Protein AF-A0A5E7EY12-F1 (afdb_monomer_lite)

Structure (mmCIF, N/CA/C/O backbone):
data_AF-A0A5E7EY12-F1
#
_entry.id   AF-A0A5E7EY12-F1
#
loop_
_atom_site.group_PDB
_atom_site.id
_atom_site.type_symbol
_atom_site.label_atom_id
_atom_site.label_alt_id
_atom_site.label_comp_id
_atom_site.label_asym_id
_atom_site.label_entity_id
_atom_site.label_seq_id
_atom_site.pdbx_PDB_ins_code
_atom_site.Cartn_x
_atom_site.Cartn_y
_atom_site.Cartn_z
_atom_site.occupancy
_atom_site.B_iso_or_equiv
_atom_site.auth_seq_id
_atom_site.auth_comp_id
_atom_site.auth_asym_id
_atom_site.auth_atom_id
_atom_site.pdbx_PDB_model_num
ATOM 1 N N . MET A 1 1 ? 1.249 6.986 -18.874 1.00 52.31 1 MET A N 1
ATOM 2 C CA . MET A 1 1 ? 0.336 6.058 -18.166 1.00 52.31 1 MET A CA 1
ATOM 3 C C . MET A 1 1 ? 0.911 5.800 -16.783 1.00 52.31 1 MET A C 1
ATOM 5 O O . MET A 1 1 ? 2.073 5.431 -16.703 1.00 52.31 1 MET A O 1
ATOM 9 N N . GLY A 1 2 ? 0.169 6.108 -15.715 1.00 70.62 2 GLY A N 1
ATOM 10 C CA . GLY A 1 2 ? 0.666 5.981 -14.336 1.00 70.62 2 GLY A CA 1
ATOM 11 C C . GLY A 1 2 ? 0.534 4.558 -13.795 1.00 70.62 2 GLY A C 1
ATOM 12 O O . GLY A 1 2 ? -0.226 3.765 -14.334 1.00 70.62 2 GLY A O 1
ATOM 13 N N . TYR A 1 3 ? 1.238 4.240 -12.712 1.00 79.75 3 TYR A N 1
ATOM 14 C CA . TYR A 1 3 ? 1.005 3.008 -11.956 1.00 79.75 3 TYR A CA 1
ATOM 15 C C . TYR A 1 3 ? 0.245 3.326 -10.672 1.00 79.75 3 TYR A C 1
ATOM 17 O O . TYR A 1 3 ? 0.573 4.297 -9.977 1.00 79.75 3 TYR A O 1
ATOM 25 N N . SER A 1 4 ? -0.767 2.521 -10.361 1.00 86.69 4 SER A N 1
ATOM 26 C CA . SER A 1 4 ? -1.530 2.647 -9.123 1.00 86.69 4 SER A CA 1
ATOM 27 C C . SER A 1 4 ? -1.818 1.291 -8.496 1.00 86.69 4 SER A C 1
ATOM 29 O O . SER A 1 4 ? -2.072 0.316 -9.199 1.00 86.69 4 SER A O 1
ATOM 31 N N . VAL A 1 5 ? -1.820 1.254 -7.168 1.00 87.81 5 VAL A N 1
ATOM 32 C CA . VAL A 1 5 ? -2.238 0.101 -6.373 1.00 87.81 5 VAL A CA 1
ATOM 33 C C . VAL A 1 5 ? -3.362 0.530 -5.454 1.00 87.81 5 VAL A C 1
ATOM 35 O O . VAL A 1 5 ? -3.240 1.535 -4.763 1.00 87.81 5 VAL A O 1
ATOM 38 N N . VAL A 1 6 ? -4.445 -0.232 -5.444 1.00 88.88 6 VAL A N 1
ATOM 39 C C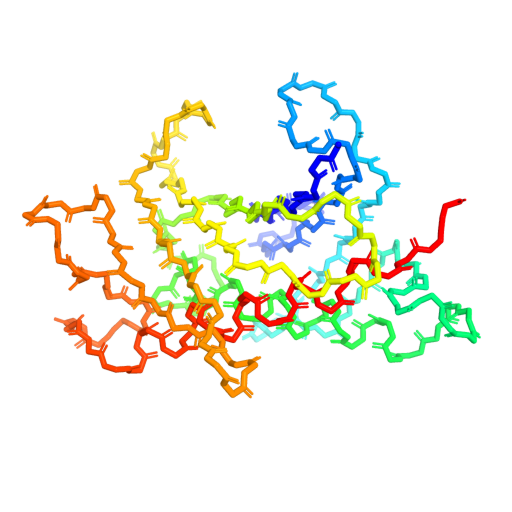A . VAL A 1 6 ? -5.539 -0.072 -4.490 1.00 88.88 6 VAL A CA 1
ATOM 40 C C . VAL A 1 6 ? -5.496 -1.250 -3.538 1.00 88.88 6 VAL A C 1
ATOM 42 O O . VAL A 1 6 ? -5.483 -2.401 -3.973 1.00 88.88 6 VAL A O 1
ATOM 45 N N . VAL A 1 7 ? -5.471 -0.949 -2.248 1.00 88.50 7 VAL A N 1
ATOM 46 C CA . VAL A 1 7 ? -5.513 -1.929 -1.173 1.00 88.50 7 VAL A CA 1
ATOM 47 C C . VAL A 1 7 ? -6.841 -1.769 -0.453 1.00 88.50 7 VAL A C 1
ATOM 49 O O . VAL A 1 7 ? -7.104 -0.726 0.149 1.00 88.50 7 VAL A O 1
ATOM 52 N N . GLU A 1 8 ? -7.680 -2.794 -0.530 1.00 88.38 8 GLU A N 1
ATOM 53 C CA . GLU A 1 8 ? -8.977 -2.839 0.139 1.00 88.38 8 GLU A CA 1
ATOM 54 C C . GLU A 1 8 ? -8.987 -3.936 1.192 1.00 88.38 8 GLU A C 1
ATOM 56 O O . GLU A 1 8 ? -8.357 -4.978 1.026 1.00 88.38 8 GLU A O 1
ATOM 61 N N . PHE A 1 9 ? -9.771 -3.729 2.242 1.00 85.00 9 PHE A N 1
ATOM 62 C CA . PHE A 1 9 ? -9.984 -4.735 3.268 1.00 85.00 9 PHE A CA 1
ATOM 63 C C . PHE A 1 9 ? -11.431 -5.209 3.243 1.00 85.00 9 PHE A C 1
ATOM 65 O O . PHE A 1 9 ? -12.340 -4.393 3.418 1.00 85.00 9 PHE A O 1
ATOM 72 N N . LYS A 1 10 ? -11.649 -6.500 2.982 1.00 83.81 10 LYS A N 1
ATOM 73 C CA . LYS A 1 10 ? -12.990 -7.078 2.819 1.00 83.81 10 LYS A CA 1
ATOM 74 C C . LYS A 1 10 ? -13.038 -8.480 3.405 1.00 83.81 10 LYS A C 1
ATOM 76 O O . LYS A 1 10 ? -12.115 -9.247 3.191 1.00 83.81 10 LYS A O 1
ATOM 81 N N . ASP A 1 11 ? -14.135 -8.812 4.075 1.00 83.75 11 ASP A N 1
ATOM 82 C CA . ASP A 1 11 ? -14.501 -10.195 4.388 1.00 83.75 11 ASP A CA 1
ATOM 83 C C . ASP A 1 11 ? -15.166 -10.792 3.142 1.00 83.75 11 ASP A C 1
ATOM 85 O O . ASP A 1 11 ? -16.342 -10.551 2.849 1.00 83.75 11 ASP A O 1
ATOM 89 N N . THR A 1 12 ? -14.357 -11.464 2.330 1.00 82.31 12 THR A N 1
ATOM 90 C CA . THR A 1 12 ? -14.750 -12.020 1.030 1.00 82.31 12 THR A CA 1
ATOM 91 C C . THR A 1 12 ? -15.395 -13.392 1.142 1.00 82.31 12 THR A C 1
ATOM 93 O O . THR A 1 12 ? -16.136 -13.789 0.239 1.00 82.31 12 THR A O 1
ATOM 96 N N . ASN A 1 13 ? -15.138 -14.110 2.234 1.00 82.94 13 ASN A N 1
ATOM 97 C CA . ASN A 1 13 ? -15.585 -15.485 2.443 1.00 82.94 13 ASN A CA 1
ATOM 98 C C . ASN A 1 13 ? -16.693 -15.600 3.517 1.00 82.94 13 ASN A C 1
ATOM 100 O O . ASN A 1 13 ? -17.232 -16.688 3.734 1.00 82.94 13 ASN A O 1
ATOM 104 N N . THR A 1 14 ? -17.092 -14.480 4.129 1.00 80.81 14 THR A N 1
ATOM 105 C CA . THR A 1 14 ? -18.094 -14.346 5.201 1.00 80.81 14 THR A CA 1
ATOM 106 C C . THR A 1 14 ? -17.761 -15.092 6.498 1.00 80.81 14 THR A C 1
ATOM 108 O O . THR A 1 14 ? -18.670 -15.489 7.232 1.00 80.81 14 THR A O 1
ATOM 111 N N . ASP A 1 15 ? -16.476 -15.296 6.801 1.00 80.31 15 ASP A N 1
ATOM 112 C CA . ASP A 1 15 ? -16.006 -15.941 8.036 1.00 80.31 15 ASP A CA 1
ATOM 113 C C . ASP A 1 15 ? -15.757 -14.958 9.197 1.00 80.31 15 ASP A C 1
ATOM 115 O O . ASP A 1 15 ? -15.438 -15.377 10.316 1.00 80.31 15 ASP A O 1
ATOM 119 N N . GLY A 1 16 ? -15.962 -13.658 8.959 1.00 77.81 16 GLY A N 1
ATOM 120 C CA . GLY A 1 16 ? -15.752 -12.582 9.924 1.00 77.81 16 GLY A CA 1
ATOM 121 C C . GLY A 1 16 ? -14.317 -12.051 9.978 1.00 77.81 16 GLY A C 1
ATOM 122 O O . GLY A 1 16 ? -14.070 -11.070 10.684 1.00 77.81 16 GLY A O 1
ATOM 123 N N . GLN A 1 17 ? -13.374 -12.647 9.246 1.00 79.06 17 GLN A N 1
ATOM 124 C CA . GLN A 1 17 ? -12.013 -12.149 9.065 1.00 79.06 17 GLN A CA 1
ATOM 125 C C . GLN A 1 17 ? -11.934 -11.328 7.781 1.00 79.06 17 GLN A C 1
ATOM 127 O O . GLN A 1 17 ? -12.592 -11.595 6.786 1.00 79.06 17 GLN A O 1
ATOM 132 N N . GLN A 1 18 ? -11.140 -10.262 7.816 1.00 81.56 18 GLN A N 1
ATOM 133 C CA . GLN A 1 18 ? -10.972 -9.388 6.660 1.00 81.56 18 GLN A CA 1
ATOM 134 C C . GLN A 1 18 ? -9.736 -9.831 5.880 1.00 81.56 18 GLN A C 1
ATOM 136 O O . GLN A 1 18 ? -8.623 -9.766 6.409 1.00 81.56 18 GLN A O 1
ATOM 141 N N . GLU A 1 19 ? -9.912 -10.210 4.621 1.00 87.62 19 GLU A N 1
ATOM 142 C CA . GLU A 1 19 ? -8.821 -10.322 3.661 1.00 87.62 19 GLU A CA 1
ATOM 143 C C . GLU A 1 19 ? -8.347 -8.945 3.183 1.00 87.62 19 GLU A C 1
ATOM 145 O O . GLU A 1 19 ? -9.056 -7.937 3.290 1.00 87.62 19 GLU A O 1
ATOM 150 N N . VAL A 1 20 ? -7.136 -8.912 2.621 1.00 88.75 20 VAL A N 1
ATOM 151 C CA . VAL A 1 20 ? -6.651 -7.761 1.846 1.00 88.75 20 VAL A CA 1
ATOM 152 C C . VAL A 1 20 ? -6.734 -8.085 0.367 1.00 88.75 20 VAL A C 1
ATOM 154 O O . VAL A 1 20 ? -6.208 -9.102 -0.081 1.00 88.75 20 VAL A O 1
ATOM 157 N N . LEU A 1 21 ? -7.360 -7.198 -0.396 1.00 91.44 21 LEU A N 1
ATOM 158 C CA . LEU A 1 21 ? -7.380 -7.243 -1.849 1.00 91.44 21 LEU A CA 1
ATOM 159 C C . LEU A 1 21 ? -6.418 -6.179 -2.368 1.00 91.44 21 LEU A C 1
ATOM 161 O O . LEU A 1 21 ? -6.636 -4.985 -2.163 1.00 91.44 21 LEU A O 1
ATOM 165 N N . ILE A 1 22 ? -5.366 -6.616 -3.052 1.00 91.38 22 ILE A N 1
ATOM 166 C CA . ILE A 1 22 ? -4.359 -5.760 -3.676 1.00 91.38 22 ILE A CA 1
ATOM 167 C C . ILE A 1 22 ? -4.627 -5.749 -5.180 1.00 91.38 22 ILE A C 1
ATOM 169 O O . ILE A 1 22 ? -4.380 -6.727 -5.885 1.00 91.38 22 ILE A O 1
ATOM 173 N N . SER A 1 23 ? -5.156 -4.631 -5.671 1.00 90.50 23 SER A N 1
ATOM 174 C CA . SER A 1 23 ? -5.490 -4.411 -7.079 1.00 90.50 23 SER A CA 1
ATOM 175 C C . SER A 1 23 ? -4.463 -3.494 -7.732 1.00 90.50 23 SER A C 1
ATOM 177 O O . SER A 1 23 ? -4.296 -2.356 -7.294 1.00 90.50 23 SER A O 1
ATOM 179 N N . ARG A 1 24 ? -3.796 -3.950 -8.794 1.00 88.25 24 ARG A N 1
ATOM 180 C CA . ARG A 1 24 ? -2.760 -3.178 -9.503 1.00 88.25 24 ARG A CA 1
ATOM 181 C C . ARG A 1 24 ? -3.237 -2.707 -10.875 1.00 88.25 24 ARG A C 1
ATOM 183 O O . ARG A 1 24 ? -3.922 -3.438 -11.588 1.00 88.25 24 ARG A O 1
ATOM 190 N N . TYR A 1 25 ? -2.848 -1.483 -11.227 1.00 86.75 25 TYR A N 1
ATOM 191 C CA . TYR A 1 25 ? -3.242 -0.780 -12.447 1.00 86.75 25 TYR A CA 1
ATOM 192 C C . TYR A 1 25 ? -2.008 -0.185 -13.137 1.00 86.75 25 TYR A C 1
ATOM 194 O O . TYR A 1 25 ? -1.381 0.738 -12.615 1.00 86.75 25 TYR A O 1
ATOM 202 N N . ASN A 1 26 ? -1.689 -0.656 -14.341 1.00 79.25 26 ASN A N 1
ATOM 203 C CA . ASN A 1 26 ? -0.575 -0.190 -15.179 1.00 79.25 26 ASN A CA 1
ATOM 204 C C . ASN A 1 26 ? -0.900 1.068 -15.995 1.00 79.25 26 ASN A C 1
ATOM 206 O O . ASN A 1 26 ? -0.012 1.656 -16.611 1.00 79.25 26 ASN A O 1
ATOM 210 N N . ASN A 1 27 ? -2.169 1.480 -15.997 1.00 73.25 27 ASN A N 1
ATOM 211 C CA . ASN A 1 27 ? -2.658 2.668 -16.700 1.00 73.25 27 ASN A CA 1
ATOM 212 C C . ASN A 1 27 ? -3.204 3.744 -15.750 1.00 73.25 27 ASN A C 1
ATOM 214 O O . ASN A 1 27 ? -3.817 4.714 -16.197 1.00 73.25 27 ASN A O 1
ATOM 218 N N . GLY A 1 28 ? -2.944 3.586 -14.454 1.00 72.75 28 GLY A N 1
ATOM 219 C CA . GLY A 1 28 ? -3.462 4.412 -13.377 1.00 72.75 28 GLY A CA 1
ATOM 220 C C . GLY A 1 28 ? -4.834 3.939 -12.915 1.00 72.75 28 GLY A C 1
ATOM 221 O O . GLY A 1 28 ? -5.536 3.204 -13.612 1.00 72.75 28 GLY A O 1
ATOM 222 N N . TYR A 1 29 ? -5.214 4.362 -11.714 1.00 73.19 29 TYR A N 1
ATOM 223 C CA . TYR A 1 29 ? -6.546 4.111 -11.185 1.00 73.19 29 TYR A CA 1
ATOM 224 C C . TYR A 1 29 ? -7.553 5.114 -11.763 1.00 73.19 29 TYR A C 1
ATOM 226 O O . TYR A 1 29 ? -7.382 6.327 -11.641 1.00 73.19 29 TYR A O 1
ATOM 234 N N . ALA A 1 30 ? -8.631 4.612 -12.362 1.00 68.19 30 ALA A N 1
ATOM 235 C CA . ALA A 1 30 ? -9.834 5.393 -12.618 1.00 68.19 30 ALA A CA 1
ATOM 236 C C . ALA A 1 30 ? -11.045 4.580 -12.173 1.00 68.19 30 ALA A C 1
ATOM 238 O O . ALA A 1 30 ? -11.095 3.365 -12.380 1.00 68.19 30 ALA A O 1
ATOM 239 N N . ASN A 1 31 ? -12.026 5.259 -11.576 1.00 57.34 31 ASN A N 1
ATOM 240 C CA . ASN A 1 31 ? -13.267 4.625 -11.149 1.00 57.34 31 ASN A CA 1
ATOM 241 C C . ASN A 1 31 ? -13.862 3.830 -12.328 1.00 57.34 31 ASN A C 1
ATOM 243 O O . ASN A 1 31 ? -14.104 4.397 -13.396 1.00 57.34 31 ASN A O 1
ATOM 247 N N . ASN A 1 32 ? -14.106 2.531 -12.112 1.00 62.84 32 ASN A N 1
ATOM 248 C CA . ASN A 1 32 ? -14.597 1.535 -13.081 1.00 62.84 32 ASN A CA 1
ATOM 249 C C . ASN A 1 32 ? -13.569 0.906 -14.039 1.00 62.84 32 ASN A C 1
ATOM 251 O O . ASN A 1 32 ? -13.967 0.113 -14.895 1.00 62.84 32 ASN A O 1
ATOM 255 N N . LEU A 1 33 ? -12.271 1.201 -13.921 1.00 75.12 33 LEU A N 1
ATOM 256 C CA . LEU A 1 33 ? -11.267 0.382 -14.601 1.00 75.12 33 LEU A CA 1
ATOM 257 C C . LEU A 1 33 ? -11.164 -0.985 -13.927 1.00 75.12 33 LEU A C 1
ATOM 259 O O . LEU A 1 33 ? -11.182 -1.097 -12.703 1.00 75.12 33 LEU A O 1
ATOM 263 N N . LYS A 1 34 ? -11.040 -2.030 -14.745 1.00 84.25 34 LYS A N 1
ATOM 264 C CA . LYS A 1 34 ? -10.688 -3.359 -14.253 1.00 84.25 34 LYS A CA 1
ATOM 265 C C . LYS A 1 34 ? -9.191 -3.355 -13.893 1.00 84.25 34 LYS A C 1
ATOM 267 O O . LYS A 1 34 ? -8.411 -2.910 -14.735 1.00 84.25 34 LYS A O 1
ATOM 272 N N . PRO A 1 35 ? -8.793 -3.850 -12.708 1.00 86.94 35 PRO A N 1
ATOM 273 C CA . PRO A 1 35 ? -7.384 -4.058 -12.385 1.00 86.94 35 PRO A CA 1
ATOM 274 C C . PRO A 1 35 ? -6.714 -5.002 -13.389 1.00 86.94 35 PRO A C 1
ATOM 276 O O . PRO A 1 35 ? -7.353 -5.940 -13.879 1.00 86.94 35 PRO A O 1
ATOM 279 N N . ASP A 1 36 ? -5.427 -4.782 -13.653 1.00 86.19 36 ASP A N 1
ATOM 280 C CA . ASP A 1 36 ? -4.605 -5.709 -14.438 1.00 86.19 36 ASP A CA 1
ATOM 281 C C . ASP A 1 36 ? -4.358 -7.000 -13.645 1.00 86.19 36 ASP A C 1
ATOM 283 O O . ASP A 1 36 ? -4.456 -8.097 -14.191 1.00 86.19 36 ASP A O 1
ATOM 287 N N . VAL A 1 37 ? -4.114 -6.860 -12.337 1.00 88.31 37 VAL A N 1
ATOM 288 C CA . VAL A 1 37 ? -3.928 -7.968 -11.393 1.00 88.31 37 VAL A CA 1
ATOM 289 C C . VAL A 1 37 ? -4.714 -7.695 -10.116 1.00 88.31 37 VAL A C 1
ATOM 291 O O . VAL A 1 37 ? -4.768 -6.558 -9.641 1.00 88.31 37 VAL A O 1
ATOM 294 N N . VAL A 1 38 ? -5.312 -8.751 -9.562 1.00 91.06 38 VAL A N 1
ATOM 295 C CA . VAL A 1 38 ? -5.967 -8.746 -8.250 1.00 91.06 38 VAL A CA 1
ATOM 296 C C . VAL A 1 38 ? -5.416 -9.908 -7.441 1.00 91.06 38 VAL A C 1
ATOM 298 O O . VAL A 1 38 ? -5.640 -11.063 -7.800 1.00 91.06 38 VAL A O 1
ATOM 301 N N . VAL A 1 39 ? -4.737 -9.593 -6.343 1.00 90.88 39 VAL A N 1
ATOM 302 C CA . VAL A 1 39 ? -4.244 -10.579 -5.378 1.00 90.88 39 VAL A CA 1
ATOM 303 C C . VAL A 1 39 ? -5.061 -10.480 -4.103 1.00 90.88 39 VAL A C 1
ATOM 305 O O . VAL A 1 39 ? -5.311 -9.382 -3.608 1.00 90.88 39 VAL A O 1
ATOM 308 N N . THR A 1 40 ? -5.473 -11.625 -3.567 1.00 92.88 40 THR A N 1
ATOM 309 C CA . THR A 1 40 ? -6.156 -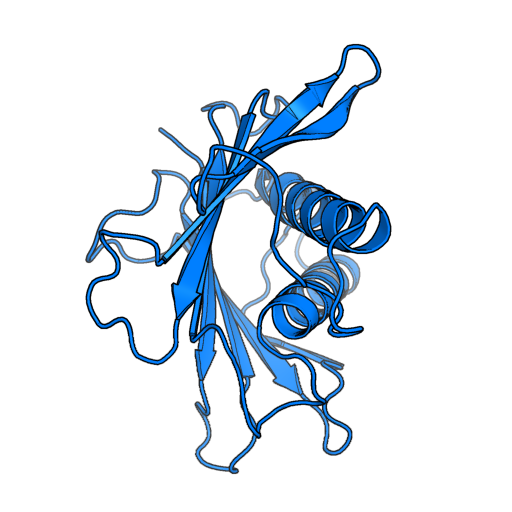11.704 -2.270 1.00 92.88 40 THR A CA 1
ATOM 310 C C . THR A 1 40 ? -5.216 -12.329 -1.253 1.00 92.88 40 THR A C 1
ATOM 312 O O . THR A 1 40 ? -4.727 -13.436 -1.475 1.00 92.88 40 THR A O 1
ATOM 315 N N . THR A 1 41 ? -4.958 -11.644 -0.141 1.00 90.50 41 THR A N 1
ATOM 316 C CA . THR A 1 41 ? -4.173 -12.191 0.969 1.00 90.50 41 THR A CA 1
ATOM 317 C C . THR A 1 41 ? -5.055 -12.494 2.170 1.00 90.50 41 THR A C 1
ATOM 319 O O . THR A 1 41 ? -5.814 -11.634 2.627 1.00 90.50 41 THR A O 1
ATOM 322 N N . PHE A 1 42 ? -4.895 -13.692 2.718 1.00 88.75 42 PHE A N 1
ATOM 323 C CA . PHE A 1 42 ? -5.733 -14.241 3.775 1.00 88.75 42 PHE A CA 1
ATOM 324 C C . PHE A 1 42 ? -5.025 -14.172 5.123 1.00 88.75 42 PHE A C 1
ATOM 326 O O . PHE A 1 42 ? -3.855 -14.558 5.248 1.00 88.75 42 PHE A O 1
ATOM 333 N N . ALA A 1 43 ? -5.753 -13.685 6.126 1.00 84.81 43 ALA A N 1
ATOM 334 C CA . ALA A 1 43 ? -5.318 -13.705 7.511 1.00 84.81 43 ALA A CA 1
ATOM 335 C C . ALA A 1 43 ? -5.539 -15.093 8.130 1.00 84.81 43 ALA A C 1
ATOM 337 O O . ALA A 1 43 ? -6.446 -15.834 7.756 1.00 84.81 43 ALA A O 1
ATOM 338 N N . ASN A 1 44 ? -4.689 -15.456 9.084 1.00 83.81 44 ASN A N 1
ATOM 339 C CA . ASN A 1 44 ? -4.933 -16.569 9.988 1.00 83.81 44 ASN A CA 1
ATOM 340 C C . ASN A 1 44 ? -5.786 -16.105 11.187 1.00 83.81 44 ASN A C 1
ATOM 342 O O . ASN A 1 44 ? -6.002 -14.915 11.406 1.00 83.81 44 ASN A O 1
ATOM 346 N N . ALA A 1 45 ? -6.170 -17.046 12.054 1.00 79.12 45 ALA A N 1
ATOM 347 C CA . ALA A 1 45 ? -6.941 -16.752 13.267 1.00 79.12 45 ALA A CA 1
ATOM 348 C C . ALA A 1 45 ? -6.236 -15.818 14.283 1.00 79.12 45 ALA A C 1
ATOM 350 O O . ALA A 1 45 ? -6.850 -15.415 15.268 1.00 79.12 45 ALA A O 1
ATOM 351 N N . ARG A 1 46 ? -4.948 -15.505 14.088 1.00 77.81 46 ARG A N 1
ATOM 352 C CA . ARG A 1 46 ? -4.177 -14.539 14.891 1.00 77.81 46 ARG A CA 1
ATOM 353 C C . ARG A 1 46 ? -4.143 -13.144 14.256 1.00 77.81 46 ARG A C 1
ATOM 355 O O . ARG A 1 46 ? -3.546 -12.242 14.833 1.00 77.81 46 ARG A O 1
ATOM 362 N N . GLY A 1 47 ? -4.768 -12.962 13.092 1.00 74.44 47 GLY A N 1
ATOM 363 C CA . GLY A 1 47 ? -4.742 -11.714 12.336 1.00 74.44 47 GLY A CA 1
ATOM 364 C C . GLY A 1 47 ? -3.447 -11.493 11.548 1.00 74.44 47 GLY A C 1
ATOM 365 O O . GLY A 1 47 ? -3.170 -10.370 11.137 1.00 74.44 47 GLY A O 1
ATOM 366 N N . GLU A 1 48 ? -2.639 -12.533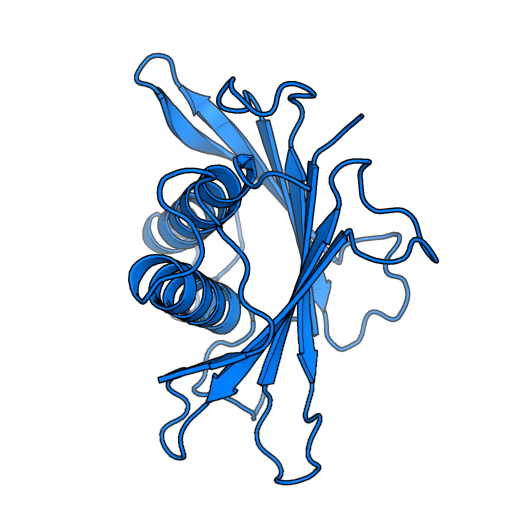 11.337 1.00 82.50 48 GLU A N 1
ATOM 367 C CA . GLU A 1 48 ? -1.423 -12.457 10.522 1.00 82.50 48 GLU A CA 1
ATOM 368 C C . GLU A 1 48 ? -1.744 -12.929 9.103 1.00 82.50 48 GLU A C 1
ATOM 370 O O . GLU A 1 48 ? -2.323 -14.004 8.932 1.00 82.50 48 GLU A O 1
ATOM 375 N N . TYR A 1 49 ? -1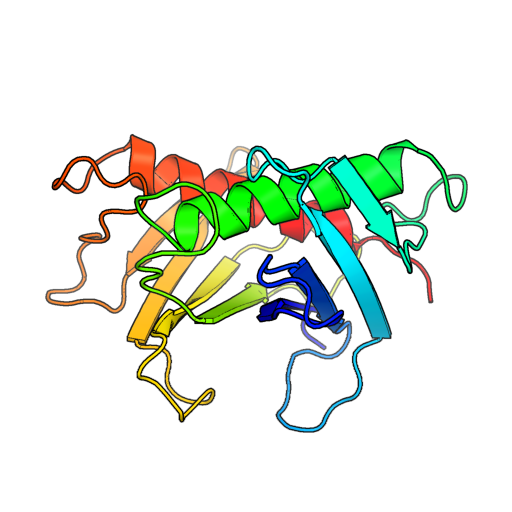.360 -12.167 8.077 1.00 87.00 49 TYR A N 1
ATOM 376 C CA . TYR A 1 49 ? -1.476 -12.637 6.695 1.00 87.00 49 TYR A CA 1
ATOM 377 C C . TYR A 1 49 ? -0.427 -13.713 6.437 1.00 87.00 49 TYR A C 1
ATOM 379 O O . TYR A 1 49 ? 0.750 -13.514 6.724 1.00 87.00 49 TYR A O 1
ATOM 387 N N . VAL A 1 50 ? -0.864 -14.868 5.937 1.00 89.06 50 VAL A N 1
ATOM 388 C CA . VAL A 1 50 ? -0.002 -16.057 5.777 1.00 89.06 50 VAL A CA 1
ATOM 389 C C . VAL A 1 50 ? -0.102 -16.696 4.399 1.00 89.06 50 VAL A C 1
ATOM 391 O O . VAL A 1 50 ? 0.592 -17.668 4.116 1.00 89.06 50 VAL A O 1
ATOM 394 N N . ARG A 1 51 ? -1.010 -16.208 3.552 1.00 90.81 51 ARG A N 1
ATOM 395 C CA . ARG A 1 51 ? -1.291 -16.805 2.250 1.00 90.81 51 ARG A CA 1
ATOM 396 C C . ARG A 1 51 ? -1.767 -15.749 1.266 1.00 90.81 51 ARG A C 1
ATOM 398 O O . ARG A 1 51 ? -2.587 -14.916 1.638 1.00 90.81 51 ARG A O 1
ATOM 405 N N . ALA A 1 52 ? -1.315 -15.845 0.019 1.00 91.81 52 ALA A N 1
ATOM 406 C CA . ALA A 1 52 ? -1.789 -15.045 -1.106 1.00 91.81 52 ALA A CA 1
ATOM 407 C C . ALA A 1 52 ? -2.354 -15.945 -2.222 1.00 91.81 52 ALA A C 1
ATOM 409 O O . ALA A 1 52 ? -1.845 -17.040 -2.465 1.00 91.81 52 ALA A O 1
ATOM 410 N N . GLU A 1 53 ? -3.412 -15.495 -2.897 1.00 91.69 53 GLU A N 1
ATOM 411 C CA . GLU A 1 53 ? -4.011 -16.133 -4.076 1.00 91.69 53 GLU A CA 1
ATOM 412 C C . GLU A 1 53 ? -4.167 -15.123 -5.219 1.00 91.69 53 GLU A C 1
ATOM 414 O O . GLU A 1 53 ? -4.373 -13.933 -4.981 1.00 91.69 53 GLU A O 1
ATOM 419 N N . GLY A 1 54 ? -4.109 -15.602 -6.468 1.00 87.62 54 GLY A N 1
ATOM 420 C CA . GLY A 1 54 ? -4.134 -14.736 -7.657 1.00 87.62 54 GLY A CA 1
ATOM 421 C C . GLY A 1 54 ? -2.790 -14.065 -7.959 1.00 87.62 54 GLY A C 1
ATOM 422 O O . GLY A 1 54 ? -2.756 -13.102 -8.718 1.00 87.62 54 GLY A O 1
ATOM 423 N N . VAL A 1 55 ? -1.715 -14.573 -7.350 1.00 87.94 55 VAL A N 1
ATOM 424 C CA . VAL A 1 55 ? -0.339 -14.085 -7.483 1.00 87.94 55 VAL A CA 1
ATOM 425 C C . VAL A 1 55 ? 0.138 -14.205 -8.931 1.00 87.94 55 VAL A C 1
ATOM 427 O O . VAL A 1 55 ? -0.093 -15.216 -9.597 1.00 87.94 55 VAL A O 1
ATOM 430 N N . ASP A 1 56 ? 0.801 -13.159 -9.396 1.00 86.81 56 ASP A N 1
ATOM 431 C CA . ASP A 1 56 ? 1.528 -13.091 -10.655 1.00 86.81 56 ASP A CA 1
ATOM 432 C C . ASP A 1 56 ? 3.030 -12.900 -10.396 1.00 86.81 56 ASP A C 1
ATOM 434 O O . ASP A 1 56 ? 3.430 -12.700 -9.254 1.00 86.81 56 ASP A O 1
ATOM 438 N N . ASP A 1 57 ? 3.826 -12.927 -11.467 1.00 82.94 57 ASP A N 1
ATOM 439 C CA . ASP A 1 57 ? 5.270 -12.665 -11.436 1.00 82.94 57 ASP A CA 1
ATOM 440 C C . ASP A 1 57 ? 5.500 -11.181 -11.104 1.00 82.94 57 ASP A C 1
ATOM 442 O O . ASP A 1 57 ? 5.422 -10.298 -11.969 1.00 82.94 57 ASP A O 1
ATOM 446 N N . VAL A 1 58 ? 5.689 -10.897 -9.816 1.00 78.25 58 VAL A N 1
ATOM 447 C CA . VAL A 1 58 ? 5.609 -9.560 -9.225 1.00 78.25 58 VAL A CA 1
ATOM 448 C C . VAL A 1 58 ? 6.801 -8.702 -9.634 1.00 78.25 58 VAL A C 1
ATOM 450 O O . VAL A 1 58 ? 6.664 -7.484 -9.825 1.00 78.25 58 VAL A O 1
ATOM 453 N N . GLU A 1 59 ? 7.958 -9.342 -9.790 1.00 74.06 59 GLU A N 1
ATOM 454 C CA . GLU A 1 59 ? 9.228 -8.720 -10.153 1.00 74.06 59 GLU A CA 1
ATOM 455 C C . GLU A 1 59 ? 9.554 -8.817 -11.649 1.00 74.06 59 GLU A C 1
ATOM 457 O O . GLU A 1 59 ? 10.415 -8.076 -12.135 1.00 74.06 59 GLU A O 1
ATOM 462 N N . GLY A 1 60 ? 8.807 -9.633 -12.396 1.00 70.69 60 GLY A N 1
ATOM 463 C CA . GLY A 1 60 ? 8.957 -9.830 -13.837 1.00 70.69 60 GLY A CA 1
ATOM 464 C C . GLY A 1 60 ? 10.179 -10.668 -14.213 1.00 70.69 60 GLY A C 1
ATOM 465 O O . GLY A 1 60 ? 10.619 -10.601 -15.365 1.00 70.69 60 GLY A O 1
ATOM 466 N N . ASN A 1 61 ? 10.755 -11.391 -13.251 1.00 68.88 61 ASN A N 1
ATOM 467 C CA . ASN A 1 61 ? 11.931 -12.229 -13.428 1.00 68.88 61 ASN A CA 1
ATOM 468 C C . ASN A 1 61 ? 11.591 -13.622 -12.896 1.00 68.88 61 ASN A C 1
ATOM 470 O O . ASN A 1 61 ? 11.131 -13.762 -11.779 1.00 68.88 61 ASN A O 1
ATOM 474 N N . ASP A 1 62 ? 11.851 -14.648 -13.700 1.00 71.69 62 ASP A N 1
ATOM 475 C CA . ASP A 1 62 ? 11.761 -16.060 -13.303 1.00 71.69 62 ASP A CA 1
ATOM 476 C C . ASP A 1 62 ? 10.347 -16.661 -13.111 1.00 71.69 62 ASP A C 1
ATOM 478 O O . ASP A 1 62 ? 10.225 -17.871 -12.895 1.00 71.69 62 ASP A O 1
ATOM 482 N N . GLY A 1 63 ? 9.280 -15.907 -13.401 1.00 82.12 63 GLY A N 1
ATOM 483 C CA . GLY A 1 63 ? 7.902 -16.410 -13.392 1.00 82.12 63 GLY A CA 1
ATOM 484 C C . GLY A 1 63 ? 7.302 -16.471 -11.986 1.00 82.12 63 GLY A C 1
ATOM 485 O O . GLY A 1 63 ? 7.866 -15.927 -11.056 1.00 82.12 63 GLY A O 1
ATOM 486 N N . VAL A 1 64 ? 6.138 -17.118 -11.835 1.00 85.25 64 VAL A N 1
ATOM 487 C CA . VAL A 1 64 ? 5.422 -17.138 -10.544 1.00 85.25 64 VAL A CA 1
ATOM 488 C C . VAL A 1 64 ? 6.063 -18.118 -9.556 1.00 85.25 64 VAL A C 1
ATOM 490 O O . VAL A 1 64 ? 6.043 -19.330 -9.810 1.00 85.25 64 VAL A O 1
ATOM 493 N N . ASP A 1 65 ? 6.536 -17.627 -8.412 1.00 84.38 65 ASP A N 1
ATOM 494 C CA . ASP A 1 65 ? 7.150 -18.419 -7.344 1.00 84.38 65 ASP A CA 1
ATOM 495 C C . ASP A 1 65 ? 6.738 -17.999 -5.907 1.00 84.38 65 ASP A C 1
ATOM 497 O O . ASP A 1 65 ? 5.735 -17.318 -5.676 1.00 84.38 65 ASP A O 1
ATOM 501 N N . GLU A 1 66 ? 7.447 -18.521 -4.899 1.00 85.62 66 GLU A N 1
ATOM 502 C CA . GLU A 1 66 ? 7.174 -18.248 -3.478 1.00 85.62 66 GLU A CA 1
ATOM 503 C C . GLU A 1 66 ? 7.516 -16.802 -3.080 1.00 85.62 66 GLU A C 1
ATOM 505 O O . GLU A 1 66 ? 6.827 -16.218 -2.241 1.00 85.62 66 GLU A O 1
ATOM 510 N N . TYR A 1 67 ? 8.523 -16.199 -3.717 1.00 85.94 67 TYR A N 1
ATOM 511 C CA . TYR A 1 67 ? 8.937 -14.824 -3.453 1.00 85.94 67 TYR A CA 1
ATOM 512 C C . TYR A 1 67 ? 7.851 -13.822 -3.859 1.00 85.94 67 TYR A C 1
ATOM 514 O O . TYR A 1 67 ? 7.609 -12.836 -3.149 1.00 85.94 67 TYR A O 1
ATOM 522 N N . ASP A 1 68 ? 7.131 -14.103 -4.947 1.00 85.62 68 ASP A N 1
ATOM 523 C CA . ASP A 1 68 ? 5.983 -13.295 -5.355 1.00 85.62 68 ASP A CA 1
ATOM 524 C C . ASP A 1 68 ? 4.892 -13.286 -4.280 1.00 85.62 68 ASP A C 1
ATOM 526 O O . ASP A 1 68 ? 4.393 -12.228 -3.881 1.00 85.62 68 ASP A O 1
ATOM 530 N N . ALA A 1 69 ? 4.533 -14.468 -3.771 1.00 87.88 69 ALA A N 1
ATOM 531 C CA . ALA A 1 69 ? 3.505 -14.614 -2.747 1.00 87.88 69 ALA A CA 1
ATOM 532 C C . ALA A 1 69 ? 3.908 -13.912 -1.440 1.00 87.88 69 ALA A C 1
ATOM 534 O O . ALA A 1 69 ? 3.101 -13.171 -0.865 1.00 87.88 69 ALA A O 1
ATOM 535 N N . ASP A 1 70 ? 5.158 -14.085 -1.010 1.00 87.31 70 ASP A N 1
ATOM 536 C CA . ASP A 1 70 ? 5.715 -13.435 0.178 1.00 87.31 70 ASP A CA 1
ATOM 537 C C . ASP A 1 70 ? 5.688 -11.908 0.060 1.00 87.31 70 ASP A C 1
ATOM 539 O O . ASP A 1 70 ? 5.341 -11.206 1.016 1.00 87.31 70 ASP A O 1
ATOM 543 N N . THR A 1 71 ? 5.970 -11.378 -1.131 1.00 86.00 71 THR A N 1
ATOM 544 C CA . THR A 1 71 ? 5.933 -9.936 -1.402 1.00 86.00 71 THR A CA 1
ATOM 545 C C . THR A 1 71 ? 4.536 -9.354 -1.163 1.00 86.00 71 THR A C 1
ATOM 547 O O . THR A 1 71 ? 4.400 -8.305 -0.522 1.00 86.00 71 THR A O 1
ATOM 550 N N . TYR A 1 72 ? 3.476 -10.049 -1.590 1.00 88.31 72 TYR A N 1
ATOM 551 C CA . TYR A 1 72 ? 2.097 -9.633 -1.313 1.00 88.31 72 TYR A CA 1
ATOM 552 C C . TYR A 1 72 ? 1.703 -9.784 0.156 1.00 88.31 72 TYR A C 1
ATOM 554 O O . TYR A 1 72 ? 1.021 -8.908 0.691 1.00 88.31 72 TYR A O 1
ATOM 562 N N . ILE A 1 73 ? 2.143 -10.851 0.827 1.00 89.19 73 ILE A N 1
ATOM 563 C CA . ILE A 1 73 ? 1.883 -11.065 2.258 1.00 89.19 73 ILE A CA 1
ATOM 564 C C . ILE A 1 73 ? 2.497 -9.932 3.093 1.00 89.19 73 ILE A C 1
ATOM 566 O O . ILE A 1 73 ? 1.829 -9.366 3.965 1.00 89.19 73 ILE A O 1
ATOM 570 N N . ILE A 1 74 ? 3.742 -9.548 2.796 1.00 87.00 74 ILE A N 1
ATOM 571 C CA . ILE A 1 74 ? 4.425 -8.430 3.460 1.00 87.00 74 ILE A CA 1
ATOM 572 C C . ILE A 1 74 ? 3.672 -7.120 3.211 1.00 87.00 74 ILE A C 1
ATOM 574 O O . ILE A 1 74 ? 3.406 -6.375 4.158 1.00 87.00 74 ILE A O 1
ATOM 578 N N . ALA A 1 75 ? 3.286 -6.847 1.962 1.00 86.44 75 ALA A N 1
ATOM 579 C CA . ALA A 1 75 ? 2.551 -5.636 1.606 1.00 86.44 75 ALA A CA 1
ATOM 580 C C . ALA A 1 75 ? 1.188 -5.546 2.310 1.00 86.44 75 ALA A C 1
ATOM 582 O O . ALA A 1 75 ? 0.829 -4.485 2.826 1.00 86.44 75 ALA A O 1
ATOM 583 N N . ALA A 1 76 ? 0.458 -6.660 2.400 1.00 86.50 76 ALA A N 1
ATOM 584 C CA . ALA A 1 76 ? -0.798 -6.758 3.138 1.00 86.50 76 ALA A CA 1
ATOM 585 C C . ALA A 1 76 ? -0.606 -6.500 4.640 1.00 86.50 76 ALA A C 1
ATOM 587 O O . ALA A 1 76 ? -1.370 -5.747 5.247 1.00 86.50 76 ALA A O 1
ATOM 588 N N . GLY A 1 77 ? 0.453 -7.061 5.233 1.00 83.56 77 GLY A N 1
ATOM 589 C CA . GLY A 1 77 ? 0.827 -6.804 6.623 1.00 83.56 77 GLY A CA 1
ATOM 590 C C . GLY A 1 77 ? 1.133 -5.329 6.886 1.00 83.56 77 GLY A C 1
ATOM 591 O O . GLY A 1 77 ? 0.617 -4.759 7.847 1.00 83.56 77 GLY A O 1
ATOM 592 N N . LEU A 1 78 ? 1.921 -4.689 6.017 1.00 81.38 78 LEU A N 1
ATOM 593 C CA . LEU A 1 78 ? 2.245 -3.261 6.112 1.00 81.38 78 LEU A CA 1
ATOM 594 C C . LEU A 1 78 ? 0.998 -2.379 5.968 1.00 81.38 78 LEU A C 1
ATOM 596 O O . LEU A 1 78 ? 0.772 -1.495 6.791 1.00 81.38 78 LEU A O 1
ATOM 600 N N . ALA A 1 79 ? 0.159 -2.644 4.966 1.00 82.19 79 ALA A N 1
ATOM 601 C CA . ALA A 1 79 ? -1.075 -1.896 4.750 1.00 82.19 79 ALA A CA 1
ATOM 602 C C . ALA A 1 79 ? -2.076 -2.080 5.901 1.00 82.19 79 ALA A C 1
ATOM 604 O O . ALA A 1 79 ? -2.766 -1.139 6.282 1.00 82.19 79 ALA A O 1
ATOM 605 N N . SER A 1 80 ? -2.151 -3.276 6.490 1.00 78.06 80 SER A N 1
ATOM 606 C CA . SER A 1 80 ? -3.051 -3.532 7.615 1.00 78.06 80 SER A CA 1
ATOM 607 C C . SER A 1 80 ? -2.616 -2.844 8.903 1.00 78.06 80 SER A C 1
ATOM 609 O O . SER A 1 80 ? -3.497 -2.513 9.692 1.00 78.06 80 SER A O 1
ATOM 611 N N . LYS A 1 81 ? -1.310 -2.637 9.120 1.00 73.25 81 LYS A N 1
ATOM 612 C CA . LYS A 1 81 ? -0.817 -1.799 10.227 1.00 73.25 81 LYS A CA 1
ATOM 613 C C . LYS A 1 81 ? -1.321 -0.367 10.069 1.00 73.25 81 LYS A C 1
ATOM 615 O O . LYS A 1 81 ? -1.880 0.186 10.999 1.00 73.25 81 LYS A O 1
ATOM 620 N N . LEU A 1 82 ? -1.257 0.163 8.847 1.00 71.38 82 LEU A N 1
ATOM 621 C CA . LEU A 1 82 ? -1.774 1.493 8.531 1.00 71.38 82 LEU A CA 1
ATOM 622 C C . LEU A 1 82 ? -3.302 1.607 8.692 1.00 71.38 82 LEU A C 1
ATOM 624 O O . LEU A 1 82 ? -3.824 2.660 9.040 1.00 71.38 82 LEU A O 1
ATOM 628 N N . ALA A 1 83 ? -4.042 0.534 8.401 1.00 63.31 83 ALA A N 1
ATOM 629 C CA . ALA A 1 83 ? -5.503 0.548 8.409 1.00 63.31 83 ALA A CA 1
ATOM 630 C C . ALA A 1 83 ? -6.128 0.445 9.812 1.00 63.31 83 ALA A C 1
ATOM 632 O O . ALA A 1 83 ? -7.316 0.754 9.968 1.00 63.31 83 ALA A O 1
ATOM 633 N N . GLY A 1 84 ? -5.380 0.022 10.835 1.00 57.38 84 GLY A N 1
ATOM 634 C CA . GLY A 1 84 ? -5.902 -0.078 12.193 1.00 57.38 84 GLY A CA 1
ATOM 635 C C . GLY A 1 84 ? -4.824 -0.117 13.270 1.00 57.38 84 GLY A C 1
ATOM 636 O O . GLY A 1 84 ? -3.904 -0.921 13.195 1.00 57.38 84 GLY A O 1
ATOM 637 N N . LEU A 1 85 ? -5.064 0.644 14.339 1.00 49.81 85 LEU A N 1
ATOM 638 C CA . LEU A 1 85 ? -4.364 0.632 15.636 1.00 49.81 85 LEU A CA 1
ATOM 639 C C . LEU A 1 85 ? -4.497 -0.720 16.390 1.00 49.81 85 LEU A C 1
ATOM 641 O O . LEU A 1 85 ? -4.292 -0.802 17.597 1.00 49.81 85 LEU A O 1
ATOM 645 N N . SER A 1 86 ? -4.980 -1.780 15.733 1.00 40.81 86 SER A N 1
ATOM 646 C CA . SER A 1 86 ? -5.368 -3.036 16.373 1.00 40.81 86 SER A CA 1
ATOM 647 C C . SER A 1 86 ? -5.385 -4.197 15.381 1.00 40.81 86 SER A C 1
ATOM 649 O O . SER A 1 86 ? -5.800 -4.063 14.225 1.00 40.81 86 SER A O 1
ATOM 651 N N . THR A 1 87 ? -4.959 -5.359 15.879 1.00 42.81 87 THR A N 1
ATOM 652 C CA . THR A 1 87 ? -5.072 -6.678 15.251 1.00 42.81 87 THR A CA 1
ATOM 653 C C . THR A 1 87 ? -6.438 -6.854 14.580 1.00 42.81 87 THR A C 1
ATOM 655 O O . THR A 1 87 ? -7.471 -6.752 15.236 1.00 42.81 87 THR A O 1
ATOM 658 N N . VAL A 1 88 ? -6.401 -7.072 13.263 1.00 46.34 88 VAL A N 1
ATOM 659 C CA . VAL A 1 88 ? -7.482 -7.423 12.322 1.00 46.34 88 VAL A CA 1
ATOM 660 C C . VAL A 1 88 ? -8.907 -7.454 12.907 1.00 46.34 88 VAL A C 1
ATOM 662 O O . VAL A 1 88 ? -9.286 -8.376 13.621 1.00 46.34 88 VAL A O 1
ATOM 665 N N . GLY A 1 89 ? -9.737 -6.486 12.496 1.00 43.81 89 GLY A N 1
ATOM 666 C CA . GLY A 1 89 ? -11.201 -6.633 12.467 1.00 43.81 89 GLY A CA 1
ATOM 667 C C . GLY A 1 89 ? -12.016 -5.710 13.376 1.00 43.81 89 GLY A C 1
ATOM 668 O O . GLY A 1 89 ? -13.180 -5.460 13.074 1.00 43.81 89 GLY A O 1
ATOM 669 N N . HIS A 1 90 ? -11.437 -5.124 14.427 1.00 42.53 90 HIS A N 1
ATOM 670 C CA . HIS A 1 90 ? -12.188 -4.260 15.350 1.00 42.53 90 HIS A CA 1
ATOM 671 C C . HIS A 1 90 ? -11.565 -2.860 15.440 1.00 42.53 90 HIS A C 1
ATOM 673 O O . HIS A 1 90 ? -10.502 -2.689 16.024 1.00 42.53 90 HIS A O 1
ATOM 679 N N . GLY A 1 91 ? -12.243 -1.857 14.863 1.00 53.91 91 GLY A N 1
ATOM 680 C CA . GLY A 1 91 ? -11.866 -0.440 14.992 1.00 53.91 91 GLY A CA 1
ATOM 681 C C . GLY A 1 91 ? -10.904 0.105 13.928 1.00 53.91 91 GLY A C 1
ATOM 682 O O . GLY A 1 91 ? -10.075 0.950 14.245 1.00 53.91 91 GLY A O 1
ATOM 683 N N . ARG A 1 92 ? -10.991 -0.361 12.672 1.00 64.56 92 ARG A N 1
ATOM 684 C CA . ARG A 1 92 ? -10.164 0.173 11.574 1.00 64.56 92 ARG A CA 1
ATOM 685 C C . ARG A 1 92 ? -10.509 1.627 11.249 1.00 64.56 92 ARG A C 1
ATOM 687 O O . ARG A 1 92 ? -11.682 1.975 11.120 1.00 64.56 92 ARG A O 1
ATOM 694 N N . LEU A 1 93 ? -9.473 2.444 11.073 1.00 73.12 93 LEU A N 1
ATOM 695 C CA . LEU A 1 93 ? -9.598 3.850 10.696 1.00 73.12 93 LEU A CA 1
ATOM 696 C C . LEU A 1 93 ? -9.864 3.985 9.193 1.00 73.12 93 LEU A C 1
ATOM 698 O O . LEU A 1 93 ? -10.742 4.754 8.800 1.00 73.12 93 LEU A O 1
ATOM 702 N N . TYR A 1 94 ? -9.174 3.186 8.371 1.00 79.19 94 TYR A N 1
ATOM 703 C CA . TYR A 1 94 ? -9.226 3.254 6.908 1.00 79.19 94 TYR A CA 1
ATOM 704 C C . TYR A 1 94 ? -9.813 1.984 6.276 1.00 79.19 94 TYR A C 1
ATOM 706 O O . TYR A 1 94 ? -9.512 0.866 6.692 1.00 79.19 94 TYR A O 1
ATOM 714 N N . SER A 1 95 ? -10.661 2.159 5.261 1.00 77.94 95 SER A N 1
ATOM 715 C CA . SER A 1 95 ? -11.252 1.084 4.445 1.00 77.94 95 SER A CA 1
ATOM 716 C C . SER A 1 95 ? -10.456 0.807 3.170 1.00 77.94 95 SER A C 1
ATOM 718 O O . SER A 1 95 ? -10.514 -0.302 2.636 1.00 77.94 95 SER A O 1
ATOM 720 N N . CYS A 1 96 ? -9.724 1.810 2.681 1.00 84.75 96 CYS A N 1
ATOM 721 C CA . CYS A 1 96 ? -9.001 1.756 1.420 1.00 84.75 96 CYS A CA 1
ATOM 722 C C . CYS A 1 96 ? -7.730 2.609 1.485 1.00 84.75 96 CYS A C 1
ATOM 724 O O . CYS A 1 96 ? -7.721 3.696 2.070 1.00 84.75 96 CYS A O 1
ATOM 726 N N . ILE A 1 97 ? -6.674 2.117 0.840 1.00 88.81 97 ILE A N 1
ATOM 727 C CA . ILE A 1 97 ? -5.414 2.828 0.613 1.00 88.81 97 ILE A CA 1
ATOM 728 C C . ILE A 1 97 ? -5.150 2.818 -0.896 1.00 88.81 97 ILE A C 1
ATOM 730 O O . ILE A 1 97 ? -5.093 1.751 -1.506 1.00 88.81 97 ILE A O 1
ATOM 734 N N . LEU A 1 98 ? -4.985 3.990 -1.507 1.00 89.81 98 LEU A N 1
ATOM 735 C CA . LEU A 1 98 ? -4.588 4.133 -2.910 1.00 89.81 98 LEU A CA 1
ATOM 736 C C . LEU A 1 98 ? -3.152 4.647 -2.973 1.00 89.81 98 LEU A C 1
ATOM 738 O O . LEU A 1 98 ? -2.821 5.686 -2.415 1.00 89.81 98 LEU A O 1
ATOM 742 N N . ILE A 1 99 ? -2.298 3.931 -3.689 1.00 89.88 99 ILE A N 1
ATOM 743 C CA . ILE A 1 99 ? -0.891 4.268 -3.868 1.00 89.88 99 ILE A CA 1
ATOM 744 C C . ILE A 1 99 ? -0.688 4.592 -5.338 1.00 89.88 99 ILE A C 1
ATOM 746 O O . ILE A 1 99 ? -0.945 3.751 -6.196 1.00 89.88 99 ILE A O 1
ATOM 750 N N . SER A 1 100 ? -0.230 5.800 -5.647 1.00 88.94 100 SER A N 1
ATOM 751 C CA . SER A 1 100 ? 0.031 6.246 -7.019 1.00 88.94 100 SER A CA 1
ATOM 752 C C . SER A 1 100 ? 1.449 6.788 -7.161 1.00 88.94 100 SER A C 1
ATOM 754 O O . SER A 1 100 ? 2.053 7.241 -6.192 1.00 88.94 100 SER A O 1
ATOM 756 N N . SER A 1 101 ? 2.014 6.722 -8.366 1.00 86.12 101 SER A N 1
ATOM 757 C CA . SER A 1 101 ? 3.380 7.189 -8.627 1.00 86.12 101 SER A CA 1
ATOM 758 C C . SER A 1 101 ? 3.491 7.950 -9.948 1.00 86.12 101 SER A C 1
ATOM 760 O O . SER A 1 101 ? 2.696 7.737 -10.863 1.00 86.12 101 SER A O 1
ATOM 762 N N . ASP A 1 102 ? 4.467 8.856 -10.030 1.00 75.12 102 ASP A N 1
ATOM 763 C CA . ASP A 1 102 ? 4.643 9.812 -11.135 1.00 75.12 102 ASP A CA 1
ATOM 764 C C . ASP A 1 102 ? 5.327 9.238 -12.389 1.00 75.12 102 ASP A C 1
ATOM 766 O O . ASP A 1 102 ? 5.240 9.825 -13.466 1.00 75.12 102 ASP A O 1
ATOM 770 N N . SER A 1 103 ? 6.022 8.105 -12.268 1.00 65.62 103 SER A N 1
ATOM 771 C CA . SER A 1 103 ? 6.782 7.517 -13.375 1.00 65.62 103 SER A CA 1
ATOM 772 C C . SER A 1 103 ? 5.926 6.595 -14.241 1.00 65.62 103 SER A C 1
ATOM 774 O O . SER A 1 103 ? 5.346 5.616 -13.764 1.00 65.62 103 SER A O 1
ATOM 776 N N . GLU A 1 104 ? 5.938 6.870 -15.547 1.00 61.06 104 GLU A N 1
ATOM 777 C CA . GLU A 1 104 ? 5.313 6.045 -16.588 1.00 61.06 104 GLU A CA 1
ATOM 778 C C . GLU A 1 104 ? 6.178 4.848 -17.017 1.00 61.06 104 GLU A C 1
ATOM 780 O O . GLU A 1 104 ? 5.717 3.965 -17.736 1.00 61.06 104 GLU A O 1
ATOM 785 N N . SER A 1 105 ? 7.450 4.814 -16.603 1.00 57.62 105 SER A N 1
ATOM 786 C CA . SER A 1 105 ? 8.380 3.748 -16.976 1.00 57.62 105 SER A CA 1
ATOM 787 C C . SER A 1 105 ? 8.377 2.637 -15.931 1.00 57.62 105 SER A C 1
ATOM 789 O O . SER A 1 105 ? 8.719 2.884 -14.769 1.00 57.62 105 SER A O 1
ATOM 791 N N . LYS A 1 106 ? 8.058 1.405 -16.357 1.00 58.94 106 LYS A N 1
ATOM 792 C CA . LYS A 1 106 ? 8.131 0.185 -15.529 1.00 58.94 106 LYS A CA 1
ATOM 793 C C . LYS A 1 106 ? 9.527 -0.052 -14.935 1.00 58.94 106 LYS A C 1
ATOM 795 O O . LYS A 1 106 ? 9.644 -0.656 -13.879 1.00 58.94 106 LYS A O 1
ATOM 800 N N . THR A 1 107 ? 10.579 0.465 -15.576 1.00 59.34 107 THR A N 1
ATOM 801 C CA . THR A 1 107 ? 11.980 0.204 -15.203 1.00 59.34 107 THR A CA 1
ATOM 802 C C . THR A 1 107 ? 12.634 1.318 -14.386 1.00 59.34 107 THR A C 1
ATOM 804 O O . THR A 1 107 ? 13.671 1.095 -13.767 1.00 59.34 107 THR A O 1
ATOM 807 N N . ALA A 1 108 ? 12.055 2.524 -14.357 1.00 69.38 108 ALA A N 1
ATOM 808 C CA . ALA A 1 108 ? 12.598 3.636 -13.581 1.00 69.38 108 ALA A CA 1
ATOM 809 C C . ALA A 1 108 ? 11.875 3.758 -12.236 1.00 69.38 108 ALA A C 1
ATOM 811 O O . ALA A 1 108 ? 10.640 3.834 -12.195 1.00 69.38 108 ALA A O 1
ATOM 812 N N . LYS A 1 109 ? 12.646 3.823 -11.141 1.00 80.75 109 LYS A N 1
ATOM 813 C CA . LYS A 1 109 ? 12.111 4.091 -9.800 1.00 80.75 109 LYS A CA 1
ATOM 814 C C . LYS A 1 109 ? 11.393 5.457 -9.800 1.00 80.75 109 LYS A C 1
ATOM 816 O O . LYS A 1 109 ? 12.002 6.429 -10.248 1.00 80.75 109 LYS A O 1
ATOM 821 N N . PRO A 1 110 ? 10.130 5.551 -9.343 1.00 85.75 110 PRO A N 1
ATOM 822 C CA . PRO A 1 110 ? 9.380 6.806 -9.361 1.00 85.75 110 PRO A CA 1
ATOM 823 C C . PRO A 1 110 ? 10.030 7.905 -8.524 1.00 85.75 110 PRO A C 1
ATOM 825 O O . PRO A 1 110 ? 10.603 7.618 -7.469 1.00 85.75 110 PRO A O 1
ATOM 828 N N . THR A 1 111 ? 9.898 9.160 -8.956 1.00 87.81 111 THR A N 1
ATOM 829 C CA . THR A 1 111 ? 10.397 10.298 -8.171 1.00 87.81 111 THR A CA 1
ATOM 830 C C . THR A 1 111 ? 9.462 10.584 -7.009 1.00 87.81 111 THR A C 1
ATOM 832 O O . THR A 1 111 ? 9.935 10.844 -5.903 1.00 87.81 111 THR A O 1
ATOM 835 N N . TYR A 1 112 ? 8.155 10.487 -7.250 1.00 88.25 112 TYR A N 1
ATOM 836 C CA . TYR A 1 112 ? 7.107 10.749 -6.275 1.00 88.25 112 TYR A CA 1
ATOM 837 C C . TYR A 1 112 ? 6.177 9.546 -6.124 1.00 88.25 112 TYR A C 1
ATOM 839 O O . TYR A 1 112 ? 5.801 8.896 -7.103 1.00 88.25 112 TYR A O 1
ATOM 847 N N . VAL A 1 113 ? 5.777 9.289 -4.882 1.00 90.12 113 VAL A N 1
ATOM 848 C CA . VAL A 1 113 ? 4.727 8.333 -4.521 1.00 90.12 113 VAL A CA 1
ATOM 849 C C . VAL A 1 113 ? 3.710 9.068 -3.659 1.00 90.12 113 VAL A C 1
ATOM 851 O O . VAL A 1 113 ? 4.087 9.719 -2.689 1.00 90.12 113 VAL A O 1
ATOM 854 N N . ASN A 1 114 ? 2.432 8.968 -4.006 1.00 90.31 114 ASN A N 1
ATOM 855 C CA . ASN A 1 114 ? 1.335 9.465 -3.184 1.00 90.31 114 ASN A CA 1
ATOM 856 C C . ASN A 1 114 ? 0.618 8.274 -2.557 1.00 90.31 114 ASN A C 1
ATOM 858 O O . ASN A 1 114 ? 0.354 7.284 -3.240 1.00 90.31 114 ASN A O 1
ATOM 862 N N . ILE A 1 115 ? 0.300 8.390 -1.274 1.00 90.75 115 ILE A N 1
ATOM 863 C CA . ILE A 1 115 ? -0.512 7.432 -0.531 1.00 90.75 115 ILE A CA 1
ATOM 864 C C . ILE A 1 115 ? -1.763 8.179 -0.079 1.00 90.75 115 ILE A C 1
ATOM 866 O O . ILE A 1 115 ? -1.684 9.107 0.721 1.00 90.75 115 ILE A O 1
ATOM 870 N N . ASP A 1 116 ? -2.902 7.816 -0.644 1.00 89.25 116 ASP A N 1
ATOM 871 C CA . ASP A 1 116 ? -4.228 8.353 -0.363 1.00 89.25 116 ASP A CA 1
ATOM 872 C C . ASP A 1 116 ? -4.968 7.395 0.578 1.00 89.25 116 ASP A C 1
ATOM 874 O O . ASP A 1 116 ? -5.067 6.196 0.305 1.00 89.25 116 ASP A O 1
ATOM 878 N N . LEU A 1 117 ? -5.485 7.917 1.688 1.00 87.38 117 LEU A N 1
ATOM 879 C CA . LEU A 1 117 ? -6.162 7.155 2.735 1.00 87.38 117 LEU A CA 1
ATOM 880 C C . LEU A 1 117 ? -7.644 7.517 2.775 1.00 87.38 117 LEU A C 1
ATOM 882 O O . LEU A 1 117 ? -8.003 8.697 2.804 1.00 87.38 117 LEU A O 1
ATOM 886 N N . PHE A 1 118 ? -8.503 6.501 2.819 1.00 85.88 118 PHE A N 1
ATOM 887 C CA . PHE A 1 118 ? -9.956 6.665 2.856 1.00 85.88 118 PHE A CA 1
ATOM 888 C C . PHE A 1 118 ? -10.504 6.021 4.118 1.00 85.88 118 PHE A C 1
ATOM 890 O O . PHE A 1 118 ? -10.344 4.816 4.333 1.00 85.88 118 PHE A O 1
ATOM 897 N N . LYS A 1 119 ? -11.115 6.829 4.984 1.00 83.94 119 LYS A N 1
ATOM 898 C CA . LYS A 1 119 ? -11.691 6.372 6.247 1.00 83.94 119 LYS A CA 1
ATOM 899 C C . LYS A 1 119 ? -12.866 5.443 5.980 1.00 83.94 119 LYS A C 1
ATOM 901 O O . LYS A 1 119 ? -13.548 5.564 4.966 1.00 83.94 119 LYS A O 1
ATOM 906 N N . VAL A 1 120 ? -13.170 4.554 6.923 1.00 81.06 120 VAL A N 1
ATOM 907 C CA . VAL A 1 120 ? -14.330 3.645 6.807 1.00 81.06 120 VAL A CA 1
ATOM 908 C C . VAL A 1 120 ? -15.647 4.408 6.591 1.00 81.06 120 VAL A C 1
ATOM 910 O O . VAL A 1 120 ? -16.535 3.932 5.890 1.00 81.06 120 VAL A O 1
ATOM 913 N N . SER A 1 121 ? -15.765 5.619 7.141 1.00 80.75 121 SER A N 1
ATOM 914 C CA . SER A 1 121 ? -16.916 6.508 6.940 1.00 80.75 121 SER A CA 1
ATOM 915 C C . SER A 1 121 ? -16.948 7.219 5.581 1.00 80.75 121 SER A C 1
ATOM 917 O O . SER A 1 121 ? -17.969 7.819 5.240 1.00 80.75 121 SER A O 1
ATOM 919 N N . ASN A 1 122 ? -15.854 7.208 4.818 1.00 81.31 122 ASN A N 1
ATOM 920 C CA . ASN A 1 122 ? -15.754 7.904 3.544 1.00 81.31 122 ASN A CA 1
ATOM 921 C C . ASN A 1 122 ? -16.270 7.017 2.403 1.00 81.31 122 ASN A C 1
ATOM 923 O O . ASN A 1 122 ? -15.699 5.983 2.069 1.00 81.31 122 ASN A O 1
ATOM 927 N N . SER A 1 123 ? -17.371 7.448 1.790 1.00 77.69 123 SER A N 1
ATOM 928 C CA . SER A 1 123 ? -17.983 6.789 0.630 1.00 77.69 123 SER A CA 1
ATOM 929 C C . SER A 1 123 ? -17.531 7.382 -0.709 1.00 77.69 123 SER A C 1
ATOM 931 O O . SER A 1 123 ? -17.861 6.841 -1.764 1.00 77.69 123 SER A O 1
ATOM 933 N N . ASN A 1 124 ? -16.777 8.487 -0.691 1.00 81.94 124 ASN A N 1
ATOM 934 C CA . ASN A 1 124 ? -16.292 9.176 -1.877 1.00 81.94 124 ASN A CA 1
ATOM 935 C C . ASN A 1 124 ? -14.795 8.917 -2.113 1.00 81.94 124 ASN A C 1
ATOM 937 O O . ASN A 1 124 ? -13.939 9.705 -1.720 1.00 81.94 124 ASN A O 1
ATOM 941 N N . LEU A 1 125 ? -14.483 7.871 -2.880 1.00 76.88 125 LEU A N 1
ATOM 942 C CA . LEU A 1 125 ? -13.102 7.503 -3.230 1.00 76.88 125 LEU A CA 1
ATOM 943 C C . LEU A 1 125 ? -12.388 8.488 -4.183 1.00 76.88 125 LEU A C 1
ATOM 945 O O . LEU A 1 125 ? -11.238 8.267 -4.545 1.00 76.88 125 LEU A O 1
ATOM 949 N N . SER A 1 126 ? -13.045 9.573 -4.611 1.00 80.38 126 SER A N 1
ATOM 950 C CA . SER A 1 126 ? -12.383 10.662 -5.354 1.00 80.38 126 SER A CA 1
ATOM 951 C C . SER A 1 126 ? -11.765 11.735 -4.452 1.00 80.38 126 SER A C 1
ATOM 953 O O . SER A 1 126 ? -11.068 12.619 -4.948 1.00 80.38 126 SER A O 1
ATOM 955 N N . GLN A 1 127 ? -12.037 11.684 -3.146 1.00 84.31 127 GLN A N 1
ATOM 956 C CA . GLN A 1 127 ? -11.561 12.654 -2.166 1.00 84.31 127 GLN A CA 1
ATOM 957 C C . GLN A 1 127 ? -10.989 11.903 -0.962 1.00 84.31 127 GLN A C 1
ATOM 959 O O . GLN A 1 127 ? -11.765 11.425 -0.132 1.00 84.31 127 GLN A O 1
ATOM 964 N N . PRO A 1 128 ? -9.658 11.755 -0.873 1.00 87.31 128 PRO A N 1
ATOM 965 C CA . PRO A 1 128 ? -9.040 11.092 0.266 1.00 87.31 128 PRO A CA 1
ATOM 966 C C . PRO A 1 128 ? -9.216 11.914 1.545 1.00 87.31 128 PRO A C 1
ATOM 968 O O . PRO A 1 128 ? -9.223 13.145 1.503 1.00 87.31 128 PRO A O 1
ATOM 971 N N . ASP A 1 129 ? -9.336 11.229 2.684 1.00 85.06 129 ASP A N 1
ATOM 972 C CA . ASP A 1 129 ? -9.367 11.868 4.006 1.00 85.06 129 ASP A CA 1
ATOM 973 C C . ASP A 1 129 ? -7.981 12.368 4.416 1.00 85.06 129 ASP A C 1
ATOM 975 O O . ASP A 1 129 ? -7.866 13.382 5.100 1.00 85.06 129 ASP A O 1
ATOM 979 N N . ALA A 1 130 ? -6.936 11.657 3.991 1.00 86.06 130 ALA A N 1
ATOM 980 C CA . ALA A 1 130 ? -5.548 12.044 4.179 1.00 86.06 130 ALA A CA 1
ATOM 981 C C . ALA A 1 130 ? -4.721 11.632 2.960 1.00 86.06 130 ALA A C 1
ATOM 983 O O . ALA A 1 130 ? -4.992 10.624 2.310 1.00 86.06 130 ALA A O 1
ATOM 984 N N . ASN A 1 131 ? -3.686 12.409 2.658 1.00 88.38 131 ASN A N 1
ATOM 985 C CA . ASN A 1 131 ? -2.733 12.091 1.604 1.00 88.38 131 ASN A CA 1
ATOM 986 C C . ASN A 1 131 ? -1.319 12.320 2.117 1.00 88.38 131 ASN A C 1
ATOM 988 O O . ASN A 1 131 ? -1.039 13.388 2.657 1.00 88.38 131 ASN A O 1
ATOM 992 N N . VAL A 1 132 ? -0.445 11.339 1.913 1.00 89.06 132 VAL A N 1
ATOM 993 C CA . VAL A 1 132 ? 0.979 11.398 2.242 1.00 89.06 132 VAL A CA 1
ATOM 994 C C . VAL A 1 132 ? 1.788 11.380 0.957 1.00 89.06 132 VAL A C 1
ATOM 996 O O . VAL A 1 132 ? 1.665 10.455 0.150 1.00 89.06 132 VAL A O 1
ATOM 999 N N . LYS A 1 133 ? 2.643 12.387 0.777 1.00 90.25 133 LYS A N 1
ATOM 1000 C CA . LYS A 1 133 ? 3.526 12.494 -0.386 1.00 90.25 133 LYS A CA 1
ATOM 1001 C C . LYS A 1 133 ? 4.938 12.101 -0.010 1.00 90.25 133 LYS A C 1
ATOM 1003 O O . LYS A 1 133 ? 5.524 12.652 0.923 1.00 90.25 133 LYS A O 1
ATOM 1008 N N . LEU A 1 134 ? 5.504 11.175 -0.770 1.00 91.62 134 LEU A N 1
ATOM 1009 C CA . LEU A 1 134 ? 6.882 10.744 -0.640 1.00 91.62 134 LEU A CA 1
ATOM 1010 C C . LEU A 1 134 ? 7.675 11.143 -1.875 1.00 91.62 134 LEU A C 1
ATOM 1012 O O . LEU A 1 134 ? 7.207 10.979 -3.001 1.00 91.62 134 LEU A O 1
ATOM 1016 N N . LYS A 1 135 ? 8.910 11.592 -1.662 1.00 90.62 135 LYS A N 1
ATOM 1017 C CA . LYS A 1 135 ? 9.865 11.882 -2.730 1.00 90.62 135 LYS A CA 1
ATOM 1018 C C . LYS A 1 135 ? 11.149 11.108 -2.539 1.00 90.62 135 LYS A C 1
ATOM 1020 O O . LYS A 1 135 ? 11.657 10.970 -1.424 1.00 90.62 135 LYS A O 1
ATOM 1025 N N . ILE A 1 136 ? 11.689 10.612 -3.643 1.00 89.94 136 ILE A N 1
ATOM 1026 C CA . ILE A 1 136 ? 13.000 9.985 -3.656 1.00 89.94 136 ILE A CA 1
ATOM 1027 C C . ILE A 1 136 ? 14.092 11.038 -3.437 1.00 89.94 136 ILE A C 1
ATOM 1029 O O . ILE A 1 136 ? 14.122 12.098 -4.065 1.00 89.94 136 ILE A O 1
ATOM 1033 N N . ASN A 1 137 ? 15.011 10.757 -2.524 1.00 87.38 137 ASN A N 1
ATOM 1034 C CA . ASN A 1 137 ? 16.182 11.591 -2.308 1.00 87.38 137 ASN A CA 1
ATOM 1035 C C . ASN A 1 137 ? 17.319 11.225 -3.283 1.00 87.38 137 ASN A C 1
ATOM 1037 O O . ASN A 1 137 ? 17.256 10.237 -4.015 1.00 87.38 137 ASN A O 1
ATOM 1041 N N . ALA A 1 138 ? 18.405 12.000 -3.251 1.00 83.44 138 ALA A N 1
ATOM 1042 C CA . ALA A 1 138 ? 19.575 11.770 -4.101 1.00 83.44 138 ALA A CA 1
ATOM 1043 C C . ALA A 1 138 ? 20.273 10.414 -3.869 1.00 83.44 138 ALA A C 1
ATOM 1045 O O . ALA A 1 138 ? 21.015 9.961 -4.734 1.00 83.44 138 ALA A O 1
ATOM 1046 N N . THR A 1 139 ? 20.048 9.764 -2.721 1.00 85.31 139 THR A N 1
ATOM 1047 C CA . THR A 1 139 ? 20.591 8.434 -2.408 1.00 85.31 139 THR A CA 1
ATOM 1048 C C . THR A 1 139 ? 19.646 7.293 -2.792 1.00 85.31 139 THR A C 1
ATOM 1050 O O . THR A 1 139 ? 19.963 6.136 -2.541 1.00 85.31 139 THR A O 1
ATOM 1053 N N . G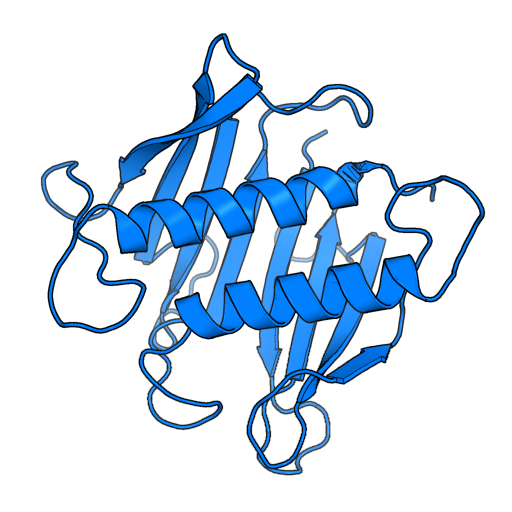LY A 1 140 ? 18.509 7.591 -3.430 1.00 83.25 140 GLY A N 1
ATOM 1054 C CA . GLY A 1 140 ? 17.569 6.593 -3.939 1.00 83.25 140 GLY A CA 1
ATOM 1055 C C . GLY A 1 140 ? 16.517 6.124 -2.929 1.00 83.25 140 GLY A C 1
ATOM 1056 O O . GLY A 1 140 ? 15.784 5.175 -3.217 1.00 83.25 140 GLY A O 1
ATOM 1057 N N . PHE A 1 141 ? 16.403 6.770 -1.767 1.00 86.88 141 PHE A N 1
ATOM 1058 C CA . PHE A 1 141 ? 15.441 6.413 -0.718 1.00 86.88 141 PHE A CA 1
ATOM 1059 C C . PHE A 1 141 ? 14.283 7.406 -0.654 1.00 86.88 141 PHE A C 1
ATOM 1061 O O . PHE A 1 141 ? 14.493 8.616 -0.746 1.00 86.88 141 PHE A O 1
ATOM 1068 N N . TYR A 1 142 ? 13.065 6.901 -0.459 1.00 90.50 142 TYR A N 1
ATOM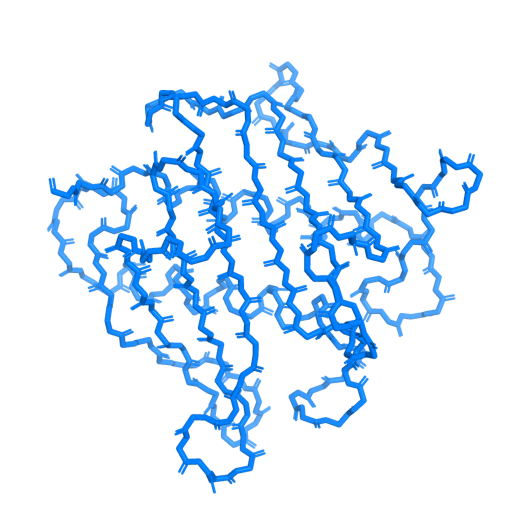 1069 C CA . TYR A 1 142 ? 11.895 7.748 -0.241 1.00 90.50 142 TYR A CA 1
ATOM 1070 C C . TYR A 1 142 ? 11.940 8.435 1.124 1.00 90.50 142 TYR A C 1
ATOM 1072 O O . TYR A 1 142 ? 12.403 7.863 2.112 1.00 90.50 142 TYR A O 1
ATOM 1080 N N . LYS A 1 143 ? 11.434 9.666 1.164 1.00 90.88 143 LYS A N 1
ATOM 1081 C CA . LYS A 1 143 ? 11.151 10.432 2.378 1.00 90.88 143 LYS A CA 1
ATOM 1082 C C . LYS A 1 143 ? 9.781 11.078 2.253 1.00 90.88 143 LYS A C 1
ATOM 1084 O O . LYS A 1 143 ? 9.434 11.539 1.169 1.00 90.88 143 LYS A O 1
ATOM 1089 N N . VAL A 1 144 ? 9.044 11.137 3.356 1.00 89.81 144 VAL A N 1
ATOM 1090 C CA . VAL A 1 144 ? 7.801 11.912 3.447 1.00 89.81 144 VAL A CA 1
ATOM 1091 C C . VAL A 1 144 ? 8.139 13.402 3.315 1.00 89.81 144 VAL A C 1
ATOM 1093 O O . VAL A 1 144 ? 8.976 13.904 4.068 1.00 89.81 144 VAL A O 1
ATOM 1096 N N . GLU A 1 145 ? 7.540 14.088 2.339 1.00 84.06 145 GLU A N 1
ATOM 1097 C CA . GLU A 1 145 ? 7.705 15.535 2.127 1.00 84.06 145 GLU A CA 1
ATOM 1098 C C . GLU A 1 145 ? 6.561 16.349 2.735 1.00 84.06 145 GLU A C 1
ATOM 1100 O O . GLU A 1 145 ? 6.818 17.429 3.259 1.00 84.06 145 GLU A O 1
ATOM 1105 N N . ASP A 1 146 ? 5.323 15.854 2.651 1.00 68.75 146 ASP A N 1
ATOM 1106 C CA . ASP A 1 146 ? 4.125 16.629 2.991 1.00 68.75 146 ASP A CA 1
ATOM 1107 C C . ASP A 1 146 ? 2.912 15.719 3.262 1.00 68.75 146 ASP A C 1
ATOM 1109 O O . ASP A 1 146 ? 2.850 14.592 2.748 1.00 68.75 146 ASP A O 1
ATOM 1113 N N . THR A 1 147 ? 1.940 16.224 4.026 1.00 61.66 147 THR A N 1
ATOM 1114 C CA . THR A 1 147 ? 0.623 15.604 4.238 1.00 61.66 147 THR A CA 1
ATOM 1115 C C . THR A 1 147 ? -0.502 16.613 4.036 1.00 61.66 147 THR A C 1
ATOM 1117 O O . THR A 1 147 ? -0.411 17.760 4.461 1.00 61.66 147 THR A O 1
ATOM 1120 N N . LEU A 1 148 ? -1.608 16.190 3.417 1.00 58.91 148 LEU A N 1
ATOM 1121 C CA . LEU A 1 148 ? -2.804 17.037 3.248 1.00 58.91 148 LEU A CA 1
ATOM 1122 C C . LEU A 1 148 ? -3.737 17.059 4.475 1.00 58.91 148 LEU A C 1
ATOM 1124 O O . LEU A 1 148 ? -4.907 17.411 4.344 1.00 58.91 148 LEU A O 1
ATOM 1128 N N . GLU A 1 149 ? -3.247 16.715 5.663 1.00 53.59 149 GLU A N 1
ATOM 1129 C CA . GLU A 1 149 ? -4.027 16.809 6.898 1.00 53.59 149 GLU A CA 1
ATOM 1130 C C . GLU A 1 149 ? -3.569 18.028 7.727 1.00 53.59 149 GLU A C 1
ATOM 1132 O O . GLU A 1 149 ? -2.382 18.222 7.984 1.00 53.59 149 GLU A O 1
ATOM 1137 N N . GLY A 1 150 ? -4.512 18.901 8.108 1.00 56.81 150 GLY A N 1
ATOM 1138 C CA . GLY A 1 150 ? -4.241 20.078 8.947 1.00 56.81 150 GLY A CA 1
ATOM 1139 C C . GLY A 1 150 ? -3.335 21.152 8.315 1.00 56.81 150 GLY A C 1
ATOM 1140 O O . GLY A 1 150 ? -3.457 21.474 7.135 1.00 56.81 150 GLY A O 1
ATOM 1141 N N . ASP A 1 151 ? -2.440 21.739 9.122 1.00 53.97 151 ASP A N 1
ATOM 1142 C CA . ASP A 1 151 ? -1.569 22.888 8.791 1.00 53.97 151 ASP A CA 1
ATOM 1143 C C . ASP A 1 151 ? -0.417 22.567 7.799 1.00 53.97 151 ASP A C 1
ATOM 1145 O O . ASP A 1 151 ? 0.592 23.279 7.766 1.00 53.97 151 ASP A O 1
ATOM 1149 N N . GLY A 1 152 ? -0.515 21.489 7.011 1.00 58.97 152 GLY A N 1
ATOM 1150 C CA . GLY A 1 152 ? 0.556 21.036 6.107 1.00 58.97 152 GLY A CA 1
ATOM 1151 C C . GLY A 1 152 ? 1.758 20.443 6.850 1.00 58.97 152 GLY A C 1
ATOM 1152 O O . GLY A 1 152 ? 2.913 20.667 6.483 1.00 58.97 152 GLY A O 1
ATOM 1153 N N . LYS A 1 153 ? 1.503 19.748 7.964 1.00 64.44 153 LYS A N 1
ATOM 1154 C CA . LYS A 1 153 ? 2.510 19.006 8.730 1.00 64.44 153 LYS A CA 1
ATOM 1155 C C . LYS A 1 153 ? 2.030 17.579 8.916 1.00 64.44 153 LYS A C 1
ATOM 1157 O O . LYS A 1 153 ? 0.868 17.372 9.235 1.00 64.44 153 LYS A O 1
ATOM 1162 N N . PHE A 1 154 ? 2.960 16.633 8.802 1.00 70.81 154 PHE A N 1
ATOM 1163 C CA . PHE A 1 154 ? 2.708 15.238 9.145 1.00 70.81 154 PHE A CA 1
ATOM 1164 C C . PHE A 1 154 ? 2.195 15.136 10.587 1.00 70.81 154 PHE A C 1
ATOM 1166 O O . PHE A 1 154 ? 2.884 15.576 11.508 1.00 70.81 154 PHE A O 1
ATOM 1173 N N . ASN A 1 155 ? 0.982 14.616 10.736 1.00 74.12 155 ASN A N 1
ATOM 1174 C CA . ASN A 1 155 ? 0.232 14.505 11.987 1.00 74.12 155 ASN A CA 1
ATOM 1175 C C . ASN A 1 155 ? -0.615 13.218 12.024 1.00 74.12 155 ASN A C 1
ATOM 1177 O O . ASN A 1 155 ? -1.652 13.180 12.685 1.00 74.12 155 ASN A O 1
ATOM 1181 N N . ILE A 1 156 ? -0.198 12.207 11.259 1.00 79.19 156 ILE A N 1
ATOM 1182 C CA . ILE A 1 156 ? -0.863 10.911 11.198 1.00 79.19 156 ILE A CA 1
ATOM 1183 C C . ILE A 1 156 ? -0.158 9.993 12.188 1.00 79.19 156 ILE A C 1
ATOM 1185 O O . ILE A 1 156 ? 1.031 9.732 12.014 1.00 79.19 156 ILE A O 1
ATOM 1189 N N . ASP A 1 157 ? -0.921 9.520 13.166 1.00 76.06 157 ASP A N 1
ATOM 1190 C CA . ASP A 1 157 ? -0.587 8.396 14.040 1.00 76.06 157 ASP A CA 1
ATOM 1191 C C . ASP A 1 157 ? -0.888 7.096 13.273 1.00 76.06 157 ASP A C 1
ATOM 1193 O O . ASP A 1 157 ? -2.048 6.712 13.071 1.00 76.06 157 ASP A O 1
ATOM 1197 N N . ALA A 1 158 ? 0.148 6.508 12.691 1.00 75.56 158 ALA A N 1
ATOM 1198 C CA . ALA A 1 158 ? 0.077 5.337 11.829 1.00 75.56 158 ALA A CA 1
ATOM 1199 C C . ALA A 1 158 ? 0.359 4.032 12.579 1.00 75.56 158 ALA A C 1
ATOM 1201 O O . ALA A 1 158 ? -0.059 2.975 12.092 1.00 75.56 158 ALA A O 1
ATOM 1202 N N . ASP A 1 159 ? 1.075 4.076 13.703 1.00 73.00 159 ASP A N 1
ATOM 1203 C CA . ASP A 1 159 ? 1.392 2.898 14.515 1.00 73.00 159 ASP A CA 1
ATOM 1204 C C . ASP A 1 159 ? 0.514 2.742 15.769 1.00 73.00 159 ASP A C 1
ATOM 1206 O O . ASP A 1 159 ? 0.344 1.622 16.266 1.00 73.00 159 ASP A O 1
ATOM 1210 N N . GLY A 1 160 ? -0.152 3.814 16.178 1.00 72.25 160 GLY A N 1
ATOM 1211 C CA . GLY A 1 160 ? -1.191 3.853 17.186 1.00 72.25 160 GLY A CA 1
ATOM 1212 C C . GLY A 1 160 ? -0.758 4.078 18.608 1.00 72.25 160 GLY A C 1
ATOM 1213 O O . GLY A 1 160 ? -1.446 3.612 19.524 1.00 72.25 160 GLY A O 1
ATOM 1214 N N . ASP A 1 161 ? 0.353 4.771 18.794 1.00 76.00 161 ASP A N 1
ATOM 1215 C CA . ASP A 1 161 ? 0.866 5.140 20.105 1.00 76.00 161 ASP A CA 1
ATOM 1216 C C . ASP A 1 161 ? 0.392 6.520 20.607 1.00 76.00 161 ASP A C 1
ATOM 1218 O O . ASP A 1 161 ? 0.809 6.965 21.680 1.00 76.00 161 ASP A O 1
ATOM 1222 N N . GLU A 1 162 ? -0.577 7.121 19.905 1.00 79.12 162 GLU A N 1
ATOM 1223 C CA . GLU A 1 162 ? -1.191 8.424 20.184 1.00 79.12 162 GLU A CA 1
ATOM 1224 C C . GLU A 1 162 ? -0.281 9.632 19.906 1.00 79.12 162 GLU A C 1
ATOM 1226 O O . GLU A 1 162 ? -0.596 10.750 20.347 1.00 79.12 162 GLU A O 1
ATOM 1231 N N . ASP A 1 163 ? 0.813 9.456 19.160 1.00 78.06 163 ASP A N 1
ATOM 1232 C CA . ASP A 1 163 ? 1.661 10.557 18.716 1.00 78.06 163 ASP A CA 1
ATOM 1233 C C . ASP A 1 163 ? 1.863 10.618 17.186 1.00 78.06 163 ASP A C 1
ATOM 1235 O O . ASP A 1 163 ? 1.058 10.112 16.410 1.00 78.06 163 ASP A O 1
ATOM 1239 N N . SER A 1 164 ? 2.783 11.471 16.731 1.00 81.50 164 SER A N 1
ATOM 1240 C CA . SER A 1 164 ? 3.110 11.544 15.309 1.00 81.50 164 SER A CA 1
ATOM 1241 C C . SER A 1 164 ? 4.590 11.838 15.135 1.00 81.50 164 SER A C 1
ATOM 1243 O O . SER A 1 164 ? 5.040 12.983 15.316 1.00 81.50 164 SER A O 1
ATOM 1245 N N . ASP A 1 165 ? 5.358 10.819 14.767 1.00 81.75 165 ASP A N 1
ATOM 1246 C CA . ASP A 1 165 ? 6.807 10.846 14.892 1.00 81.75 165 ASP A CA 1
ATOM 1247 C C . ASP A 1 165 ? 7.568 10.298 13.659 1.00 81.75 165 ASP A C 1
ATOM 1249 O O . ASP A 1 165 ? 7.225 10.571 12.497 1.00 81.75 165 ASP A O 1
ATOM 1253 N N . ALA A 1 166 ? 8.748 9.712 13.878 1.00 84.75 166 ALA A N 1
ATOM 1254 C CA . ALA A 1 166 ? 9.573 9.131 12.827 1.00 84.75 166 ALA A CA 1
ATOM 1255 C C . ALA A 1 166 ? 9.156 7.700 12.454 1.00 84.75 166 ALA A C 1
ATOM 1257 O O . ALA A 1 166 ? 9.353 7.319 11.291 1.00 84.75 166 ALA A O 1
ATOM 1258 N N . ASP A 1 167 ? 8.601 6.939 13.392 1.00 82.94 167 ASP A N 1
ATOM 1259 C CA . ASP A 1 167 ? 8.190 5.552 13.202 1.00 82.94 167 ASP A CA 1
ATOM 1260 C C . ASP A 1 167 ? 6.936 5.492 12.319 1.00 82.94 167 ASP A C 1
ATOM 1262 O O . ASP A 1 167 ? 6.907 4.722 11.348 1.00 82.94 167 ASP A O 1
ATOM 1266 N N . ASP A 1 168 ? 6.010 6.442 12.468 1.00 82.81 168 ASP A N 1
ATOM 1267 C CA . ASP A 1 168 ? 4.882 6.605 11.541 1.00 82.81 168 ASP A CA 1
ATOM 1268 C C . ASP A 1 168 ? 5.335 6.856 10.102 1.00 82.81 168 ASP A C 1
ATOM 1270 O O . ASP A 1 168 ? 4.876 6.236 9.135 1.00 82.81 168 ASP A O 1
ATOM 1274 N N . LYS A 1 169 ? 6.294 7.772 9.926 1.00 86.56 169 LYS A N 1
ATOM 1275 C CA . LYS A 1 169 ? 6.845 8.101 8.601 1.00 86.56 169 LYS A CA 1
ATOM 1276 C C . LYS A 1 169 ? 7.544 6.895 7.992 1.00 86.56 169 LYS A C 1
ATOM 1278 O O . LYS A 1 169 ? 7.495 6.717 6.771 1.00 86.56 169 LYS A O 1
ATOM 1283 N N . LEU A 1 170 ? 8.196 6.075 8.815 1.00 87.44 170 LEU A N 1
ATOM 1284 C CA . LEU A 1 170 ? 8.861 4.858 8.370 1.00 87.44 170 LEU A CA 1
ATOM 1285 C C . LEU A 1 170 ? 7.852 3.833 7.837 1.00 87.44 170 LEU A C 1
ATOM 1287 O O . LEU A 1 170 ? 8.141 3.187 6.827 1.00 87.44 170 LEU A O 1
ATOM 1291 N N . ILE A 1 171 ? 6.652 3.737 8.422 1.00 84.56 171 ILE A N 1
ATOM 1292 C CA . ILE A 1 171 ? 5.565 2.894 7.895 1.00 84.56 171 ILE A CA 1
ATOM 1293 C C . ILE A 1 171 ? 5.207 3.309 6.464 1.00 84.56 171 ILE A C 1
ATOM 1295 O O . ILE A 1 171 ? 5.221 2.467 5.562 1.00 84.56 171 ILE A O 1
ATOM 1299 N N . PHE A 1 172 ? 4.979 4.601 6.211 1.00 88.06 172 PHE A N 1
ATOM 1300 C CA . PHE A 1 172 ? 4.675 5.096 4.860 1.00 88.06 172 PHE A CA 1
ATOM 1301 C C . PHE A 1 172 ? 5.816 4.852 3.863 1.00 88.06 172 PHE A C 1
ATOM 1303 O O . PHE A 1 172 ? 5.569 4.494 2.710 1.00 88.06 172 PHE A O 1
ATOM 1310 N N . VAL A 1 173 ? 7.073 5.003 4.293 1.00 90.12 173 VAL A N 1
ATOM 1311 C CA . VAL A 1 173 ? 8.251 4.707 3.459 1.00 90.12 173 VAL A CA 1
ATOM 1312 C C . VAL A 1 173 ? 8.331 3.216 3.118 1.00 90.12 173 VAL A C 1
ATOM 1314 O O . VAL A 1 173 ? 8.631 2.867 1.973 1.00 90.12 173 VAL A O 1
ATOM 1317 N N . ASN A 1 174 ? 8.052 2.331 4.075 1.00 87.81 174 ASN A N 1
ATOM 1318 C CA . ASN A 1 174 ? 8.056 0.883 3.859 1.00 87.81 174 ASN A CA 1
ATOM 1319 C C . ASN A 1 174 ? 6.947 0.455 2.897 1.00 87.81 174 ASN A C 1
ATOM 1321 O O . ASN A 1 174 ? 7.216 -0.303 1.964 1.00 87.81 174 ASN A O 1
ATOM 1325 N N . ILE A 1 175 ? 5.740 1.003 3.065 1.00 87.00 175 ILE A N 1
ATOM 1326 C CA . ILE A 1 175 ? 4.623 0.830 2.129 1.00 87.00 175 ILE A CA 1
ATOM 1327 C C . ILE A 1 175 ? 5.059 1.276 0.729 1.00 87.00 175 ILE A C 1
ATOM 1329 O O . ILE A 1 175 ? 5.054 0.473 -0.200 1.00 87.00 175 ILE A O 1
ATOM 1333 N N . ALA A 1 176 ? 5.536 2.512 0.570 1.00 88.44 176 ALA A N 1
ATOM 1334 C CA . ALA A 1 176 ? 5.949 3.023 -0.735 1.00 88.44 176 ALA A CA 1
ATOM 1335 C C . ALA A 1 176 ? 7.006 2.136 -1.415 1.00 88.44 176 ALA A C 1
ATOM 1337 O O . ALA A 1 176 ? 6.870 1.827 -2.596 1.00 88.44 176 ALA A O 1
ATOM 1338 N N . ASN A 1 177 ? 8.036 1.687 -0.690 1.00 86.50 177 ASN A N 1
ATOM 1339 C CA . ASN A 1 177 ? 9.057 0.805 -1.264 1.00 86.50 177 ASN A CA 1
ATOM 1340 C C . ASN A 1 177 ? 8.490 -0.566 -1.663 1.00 86.50 177 ASN A C 1
ATOM 1342 O O . ASN A 1 177 ? 8.796 -1.031 -2.759 1.00 86.50 177 ASN A O 1
ATOM 1346 N N . SER A 1 178 ? 7.660 -1.177 -0.810 1.00 85.06 178 SER A N 1
ATOM 1347 C CA . SER A 1 178 ? 7.047 -2.486 -1.067 1.00 85.06 178 SER A CA 1
ATOM 1348 C C . SER A 1 178 ? 6.133 -2.459 -2.293 1.00 85.06 178 SER A C 1
ATOM 1350 O O . SER A 1 178 ? 6.194 -3.355 -3.123 1.00 85.06 178 SER A O 1
ATOM 1352 N N . PHE A 1 179 ? 5.336 -1.407 -2.480 1.00 84.31 179 PHE A N 1
ATOM 1353 C CA . PHE A 1 179 ? 4.449 -1.316 -3.644 1.00 84.31 179 PHE A CA 1
ATOM 1354 C C . PHE A 1 179 ? 5.160 -0.845 -4.920 1.00 84.31 179 PHE A C 1
ATOM 1356 O O . PHE A 1 179 ? 4.726 -1.173 -6.026 1.00 84.31 179 PHE A O 1
ATOM 1363 N N . VAL A 1 180 ? 6.264 -0.098 -4.801 1.00 83.12 180 VAL A N 1
ATOM 1364 C CA . VAL A 1 180 ? 7.096 0.295 -5.950 1.00 83.12 180 VAL A CA 1
ATOM 1365 C C . VAL A 1 180 ? 7.866 -0.890 -6.532 1.00 83.12 180 VAL A C 1
ATOM 1367 O O . VAL A 1 180 ? 8.042 -0.918 -7.752 1.00 83.12 180 VAL A O 1
ATOM 1370 N N . SER A 1 181 ? 8.301 -1.864 -5.721 1.00 80.00 181 SER A N 1
ATOM 1371 C CA . SER A 1 181 ? 8.969 -3.067 -6.247 1.00 80.00 181 SER A CA 1
ATOM 1372 C C . SER A 1 181 ? 8.040 -3.909 -7.125 1.00 80.00 181 SER A C 1
ATOM 1374 O O . SER A 1 181 ? 8.496 -4.496 -8.097 1.00 80.00 181 SER A O 1
ATOM 1376 N N . MET A 1 182 ? 6.728 -3.860 -6.879 1.00 80.62 182 MET A N 1
ATOM 1377 C CA . MET A 1 182 ? 5.713 -4.593 -7.646 1.00 80.62 182 MET A CA 1
ATOM 1378 C C . MET A 1 182 ? 5.398 -4.002 -9.034 1.00 80.62 182 MET A C 1
ATOM 1380 O O . MET A 1 182 ? 4.467 -4.459 -9.691 1.00 80.62 182 MET A O 1
ATOM 1384 N N . ARG A 1 183 ? 6.101 -2.954 -9.489 1.00 76.81 183 ARG A N 1
ATOM 1385 C CA . ARG A 1 183 ? 5.850 -2.290 -10.790 1.00 76.81 183 ARG A CA 1
ATOM 1386 C C . ARG A 1 183 ? 6.396 -3.060 -11.997 1.00 76.81 183 ARG A C 1
ATOM 1388 O O . ARG A 1 183 ? 6.048 -2.721 -13.129 1.00 76.81 183 ARG A O 1
ATOM 1395 N N . GLY A 1 184 ? 7.280 -4.029 -11.758 1.00 65.88 184 GLY A N 1
ATOM 1396 C CA . GLY A 1 184 ? 8.039 -4.738 -12.791 1.00 65.88 184 GLY A CA 1
ATOM 1397 C C . GLY A 1 184 ? 7.239 -5.763 -13.595 1.00 65.88 184 GLY A C 1
ATOM 1398 O O . GLY A 1 184 ? 7.634 -6.060 -14.720 1.00 65.88 184 GLY A O 1
ATOM 1399 N N . PHE A 1 185 ? 6.108 -6.242 -13.070 1.00 64.69 185 PHE A N 1
ATOM 1400 C CA . PHE A 1 185 ? 5.361 -7.354 -13.659 1.00 64.69 185 PHE A CA 1
ATOM 1401 C C . PHE A 1 185 ? 5.037 -7.193 -15.159 1.00 64.69 185 PHE A C 1
ATOM 1403 O O . PHE A 1 185 ? 4.632 -6.126 -15.668 1.00 64.69 185 PHE A O 1
ATOM 1410 N N . ALA A 1 186 ? 5.231 -8.294 -15.883 1.00 53.41 186 ALA A N 1
ATOM 1411 C CA . ALA A 1 186 ? 4.860 -8.438 -17.282 1.00 53.41 186 ALA A CA 1
ATOM 1412 C C . ALA A 1 186 ? 3.380 -8.847 -17.388 1.00 53.41 186 ALA A C 1
ATOM 1414 O O . ALA A 1 186 ? 2.913 -9.696 -16.637 1.00 53.41 186 ALA A O 1
ATOM 1415 N N . VAL A 1 187 ? 2.648 -8.227 -18.323 1.00 49.69 187 VAL A N 1
ATOM 1416 C CA . VAL A 1 187 ? 1.283 -8.630 -18.715 1.00 49.69 187 VAL A CA 1
ATOM 1417 C C . VAL A 1 187 ? 1.350 -9.224 -20.110 1.00 49.69 187 VAL A C 1
ATOM 1419 O O . VAL A 1 187 ? 2.067 -8.611 -20.938 1.00 49.69 187 VAL A O 1
#

Secondary structure (DSSP, 8-state):
--EEEEEEEE-SSSSSPPEEEEEEETT---TTPPPSEEEEEEE-TTS-EEEEES---SSSSSSS-HHHHHHHHHHHHHHHHHH-SSSTTSS-SEEEEEEEES---TTSPPSEEEEEEEETT---TTS-SEEEEEEE-TTS-EEEEEESSTTTS----SSSSSS-SHHHHHHHHHHHHHHHHGGG---

Sequence (187 aa):
MGYSVVVEFKDTNTDGQQEVLISRYNNGYANNLKPDVVVTTFANARGEYVRAEGVDDVEGNDGVDEYDADTYIIAAGLASKLAGLSTVGHGRLYSCILISSDSESKTAKPTYVNIDLFKVSNSNLSQPDANVKLKINATGFYKVEDTLEGDGKFNIDADGDEDSDADDKLIFVNIANSFVSMRGFAV

Radius of gyration: 15.72 Å; chains: 1; bounding box: 39×41×39 Å

Organism: Pseudomonas fluorescens (NCBI:txid294)

Foldseek 3Di:
DWKKWKWFWDPPPPPQFTKIWIFIDLPDDDPPDHGPFIKIFDADPQLQTDFIDRFWPQQAPPTDDPVRGVLVSVLRVLVVLQQDLDRTHPHGQFRMKMKIFDDSDLPDQGQKIKIFTDGPPRPDPVDGPKIWMWGQDPVGFIFTDFMPPPPTDQFDPSNNPPGGDVVNRVSVRVSSVSVSSRSNGDD

pLDDT: mean 79.23, std 11.75, range [40.81, 92.88]